Protein AF-M3Y1A3-F1 (afdb_monomer_lite)

Sequence (248 aa):
MAQYKGAACEAGGTMHLMKKREKQRKQMEQMKQRIVEENIMKSNMDKKFSAHYDTVEAELKSSTIGLVTLNDMKAKQEALVKEREKQLAKKEQSKELQLKLEKLREKERKQEAKRKISSLSFTLEEEEEAGDQEEAAAYEEELEREEVTTKKRKLGKNPDVDTSFLPDDREEEENRLREELRQEWEAKQEKIKSEEIEITFSYWDGSGRTVKMKKGNTMQQFLQKALEILRKDFSELRSAGVDFFFFI

Foldseek 3Di:
DDDDPDDPVVVVVVVVVVVVVVVVVVVVVVVVVVVVVVVVVVVVVVVVPPPCPVVLVVCLVVVPPDPDDPVRSVVSNVVSVVVVVVVVVVVVVVVVVVVVVVVVVVVVVVVVVVVVVVPPPPDPDDDDDDDDPDPPPVVVVVVVPPPPDPPPPDPDDDPPDPPVVDPDCVVVVVVVVVVVVVVVVVVVVVVQQQDKDWDWDADPVRDTDIDIDGNVDDVQVVLVRVLVVVCVVDVVSPPPHSVVDDDD

Secondary structure (DSSP, 8-state):
------HHHHHHHHHHHHHHHHHHHHHHHHHHHHHHHHHHHHHHHHHHHS----HHHHHHHHHHSSS--HHHHHHHHHHHHHHHHHHHHHHHHHHHHHHHHHHHHHHHHHHHHHHHHHHSS-----------SSSSSSHHHHTTS----------PPPTTS--TTS--THHHHHHHHHHHHHHHHHHHHHHHHH-EEEEEEE-TT--EEEEEEETTS-HHHHHHHHHHHHHHH-GGGGS--GGG----

Radius of gyration: 37.99 Å; chains: 1; bounding box: 84×70×117 Å

Structure (mmCIF, N/CA/C/O backbone):
data_AF-M3Y1A3-F1
#
_entry.id   AF-M3Y1A3-F1
#
loop_
_atom_site.group_PDB
_atom_site.id
_atom_site.type_symbol
_atom_site.label_atom_id
_atom_site.label_alt_id
_atom_site.label_comp_id
_atom_site.label_asym_id
_atom_site.label_entity_id
_atom_site.label_seq_id
_atom_site.pdbx_PDB_ins_code
_atom_site.Cartn_x
_atom_site.Cartn_y
_atom_site.Cartn_z
_atom_site.occupancy
_atom_site.B_iso_or_equiv
_atom_site.auth_seq_id
_atom_site.auth_comp_id
_atom_site.auth_asym_id
_atom_site.auth_atom_id
_atom_site.pdbx_PDB_model_num
ATOM 1 N N . MET A 1 1 ? -29.651 -41.202 83.494 1.00 42.00 1 MET A N 1
ATOM 2 C CA . MET A 1 1 ? -29.909 -41.039 82.046 1.00 42.00 1 MET A CA 1
ATOM 3 C C . MET A 1 1 ? -29.656 -39.583 81.676 1.00 42.00 1 MET A C 1
ATOM 5 O O . MET A 1 1 ? -30.470 -38.740 82.021 1.00 42.00 1 MET A O 1
ATOM 9 N N . ALA A 1 2 ? -28.510 -39.266 81.070 1.00 43.78 2 ALA A N 1
ATOM 10 C CA . ALA A 1 2 ? -28.215 -37.908 80.608 1.00 43.78 2 ALA A CA 1
ATOM 11 C C . ALA A 1 2 ? -28.736 -37.745 79.171 1.00 43.78 2 ALA A C 1
ATOM 13 O O . ALA A 1 2 ? -28.281 -38.439 78.266 1.00 43.78 2 ALA A O 1
ATOM 14 N N . GLN A 1 3 ? -29.727 -36.874 78.978 1.00 53.94 3 GLN A N 1
ATOM 15 C CA . GLN A 1 3 ? -30.280 -36.545 77.663 1.00 53.94 3 GLN A CA 1
ATOM 16 C C . GLN A 1 3 ? -29.437 -35.440 77.008 1.00 53.94 3 GLN A C 1
ATOM 18 O O . GLN A 1 3 ? -29.277 -34.354 77.565 1.00 53.94 3 GLN A O 1
ATOM 23 N N . TYR A 1 4 ? -28.903 -35.727 75.821 1.00 49.53 4 TYR A N 1
ATOM 24 C CA . TYR A 1 4 ? -28.121 -34.809 74.992 1.00 49.53 4 TYR A CA 1
ATOM 25 C C . TYR A 1 4 ? -29.034 -33.743 74.355 1.00 49.53 4 TYR A C 1
ATOM 27 O O . TYR A 1 4 ? -29.832 -34.045 73.470 1.00 49.53 4 TYR A O 1
ATOM 35 N N . LYS A 1 5 ? -28.922 -32.486 74.809 1.00 54.94 5 LYS A N 1
ATOM 36 C CA . LYS A 1 5 ? -29.624 -31.297 74.273 1.00 54.94 5 LYS A CA 1
ATOM 37 C C . LYS A 1 5 ? -28.703 -30.449 73.370 1.00 54.94 5 LYS A C 1
ATOM 39 O O . LYS A 1 5 ? -28.571 -29.248 73.576 1.00 54.94 5 LYS A O 1
ATOM 44 N N . GLY A 1 6 ? -28.016 -31.069 72.406 1.00 50.72 6 GLY A N 1
ATOM 45 C CA . GLY A 1 6 ? -26.938 -30.417 71.638 1.00 50.72 6 GLY A CA 1
ATOM 46 C C . GLY A 1 6 ? -27.291 -29.816 70.269 1.00 50.72 6 GLY A C 1
ATOM 47 O O . GLY A 1 6 ? -26.475 -29.101 69.706 1.00 50.72 6 GLY A O 1
ATOM 48 N N . ALA A 1 7 ? -28.481 -30.051 69.709 1.00 57.94 7 ALA A N 1
ATOM 49 C CA . ALA A 1 7 ? -28.708 -29.775 68.280 1.00 57.94 7 ALA A CA 1
ATOM 50 C C . ALA A 1 7 ? -28.934 -28.289 67.906 1.00 57.94 7 ALA A C 1
ATOM 52 O O . ALA A 1 7 ? -28.670 -27.889 66.775 1.00 57.94 7 ALA A O 1
ATOM 53 N N . ALA A 1 8 ? -29.415 -27.445 68.827 1.00 56.41 8 ALA A N 1
ATOM 54 C CA . ALA A 1 8 ? -29.836 -26.077 68.487 1.00 56.41 8 ALA A CA 1
ATOM 55 C C . ALA A 1 8 ? -28.677 -25.061 68.379 1.00 56.41 8 ALA A C 1
ATOM 57 O O . ALA A 1 8 ? -28.782 -24.093 67.631 1.00 56.41 8 ALA A O 1
ATOM 58 N N . CYS A 1 9 ? -27.563 -25.274 69.091 1.00 53.75 9 CYS A N 1
ATOM 59 C CA . CYS A 1 9 ? -26.408 -24.364 69.058 1.00 53.75 9 CYS A CA 1
ATOM 60 C C . CYS A 1 9 ? -25.485 -24.642 67.850 1.00 53.75 9 CYS A C 1
ATOM 62 O O . CYS A 1 9 ? -24.953 -23.716 67.237 1.00 53.75 9 CYS A O 1
ATOM 64 N N . GLU A 1 10 ? -25.378 -25.905 67.423 1.00 56.16 10 GLU A N 1
ATOM 65 C CA . GLU A 1 10 ? -24.601 -26.319 66.241 1.00 56.16 10 GLU A CA 1
ATOM 66 C C . GLU A 1 10 ? -25.233 -25.872 64.904 1.00 56.16 10 GLU A C 1
ATOM 68 O O . GLU A 1 10 ? -24.543 -25.748 63.883 1.00 56.16 10 GLU A O 1
ATOM 73 N N . ALA A 1 11 ? -26.532 -25.549 64.906 1.00 63.16 11 ALA A N 1
ATOM 74 C CA . ALA A 1 11 ? -27.264 -25.036 63.746 1.00 63.16 11 ALA A CA 1
ATOM 75 C C . ALA A 1 11 ? -26.693 -23.700 63.216 1.00 63.16 11 ALA A C 1
ATOM 77 O O . ALA A 1 11 ? -26.659 -23.457 62.009 1.00 63.16 11 ALA A O 1
ATOM 78 N N . GLY A 1 12 ? -26.177 -22.834 64.097 1.00 72.12 12 GLY A N 1
ATOM 79 C CA . GLY A 1 12 ? -25.582 -21.552 63.696 1.00 72.12 12 GLY A CA 1
ATOM 80 C C . GLY A 1 12 ? -24.233 -21.707 62.983 1.00 72.12 12 GLY A C 1
ATOM 81 O O . GLY A 1 12 ? -23.956 -21.008 62.000 1.00 72.12 12 GLY A O 1
ATOM 82 N N . GLY A 1 13 ? -23.411 -22.655 63.443 1.00 72.81 13 GLY A N 1
ATOM 83 C CA . GLY A 1 13 ? -22.112 -22.972 62.843 1.00 72.81 13 GLY A CA 1
ATOM 84 C C . GLY A 1 13 ? -22.249 -23.662 61.484 1.00 72.81 13 GLY A C 1
ATOM 85 O O . GLY A 1 13 ? -21.571 -23.292 60.522 1.00 72.81 13 GLY A O 1
ATOM 86 N N . THR A 1 14 ? -23.186 -24.603 61.369 1.00 73.06 14 THR A N 1
ATOM 87 C CA . THR A 1 14 ? -23.505 -25.287 60.104 1.00 73.06 14 THR A CA 1
ATOM 88 C C . THR A 1 14 ? -24.061 -24.325 59.050 1.00 73.06 14 THR A C 1
ATOM 90 O O . THR A 1 14 ? -23.629 -24.376 57.896 1.00 73.06 14 THR A O 1
ATOM 93 N N . MET A 1 15 ? -24.914 -23.371 59.436 1.00 78.06 15 MET A N 1
ATOM 94 C CA . MET A 1 15 ? -25.401 -22.307 58.545 1.00 78.06 15 MET A CA 1
ATOM 95 C C . MET A 1 15 ? -24.280 -21.383 58.044 1.00 78.06 15 MET A C 1
ATOM 97 O O . MET A 1 15 ? -24.239 -21.045 56.859 1.00 78.06 15 MET A O 1
ATOM 101 N N . HIS A 1 16 ? -23.325 -21.009 58.901 1.00 81.06 16 HIS A N 1
ATOM 102 C CA . HIS A 1 16 ? -22.162 -20.215 58.484 1.00 81.06 16 HIS A CA 1
ATOM 103 C C . HIS A 1 16 ? -21.253 -20.977 57.514 1.00 81.06 16 HIS A C 1
ATOM 105 O O . HIS A 1 16 ? -20.787 -20.407 56.525 1.00 81.06 16 HIS A O 1
ATOM 111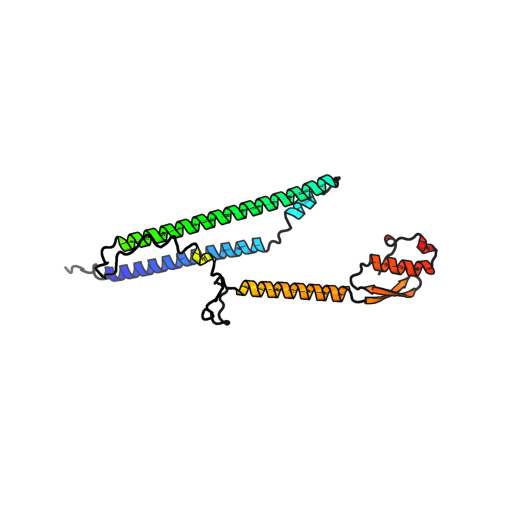 N N . LEU A 1 17 ? -21.036 -22.272 57.755 1.00 85.25 17 LEU A N 1
ATOM 112 C CA . LEU A 1 17 ? -20.293 -23.153 56.852 1.00 85.25 17 LEU A CA 1
ATOM 113 C C . LEU A 1 17 ? -20.992 -23.299 55.493 1.00 85.25 17 LEU A C 1
ATOM 115 O O . LEU A 1 17 ? -20.330 -23.201 54.459 1.00 85.25 17 LEU A O 1
ATOM 119 N N . MET A 1 18 ? -22.317 -23.459 55.475 1.00 83.62 18 MET A N 1
ATOM 120 C CA . MET A 1 18 ? -23.124 -23.490 54.248 1.00 83.62 18 MET A CA 1
ATOM 121 C C . MET A 1 18 ? -23.029 -22.168 53.477 1.00 83.62 18 MET A C 1
ATOM 123 O O . MET A 1 18 ? -22.709 -22.174 52.289 1.00 83.62 18 MET A O 1
ATOM 127 N N . LYS A 1 19 ? -23.192 -21.028 54.159 1.00 90.00 19 LYS A N 1
ATOM 128 C CA . LYS A 1 19 ? -23.077 -19.689 53.556 1.00 90.00 19 LYS A CA 1
ATOM 129 C C . LYS A 1 19 ? -21.675 -19.429 52.994 1.00 90.00 19 LYS A C 1
ATOM 131 O O . LYS A 1 19 ? -21.530 -18.835 51.925 1.00 90.00 19 LYS A O 1
ATOM 136 N N . LYS A 1 20 ? -20.628 -19.915 53.674 1.00 89.94 20 LYS A N 1
ATOM 137 C CA . LYS A 1 20 ? -19.237 -19.840 53.201 1.00 89.94 20 LYS A CA 1
ATOM 138 C C . LYS A 1 20 ? -19.020 -20.694 51.946 1.00 89.94 20 LYS A C 1
ATOM 140 O O . LYS A 1 20 ? -18.418 -20.203 50.993 1.00 89.94 20 LYS A O 1
ATOM 145 N N . ARG A 1 21 ? -19.567 -21.916 51.904 1.00 91.19 21 ARG A N 1
ATOM 146 C CA . ARG A 1 21 ? -19.532 -22.798 50.720 1.00 91.19 21 ARG A CA 1
ATOM 147 C C . ARG A 1 21 ? -20.299 -22.211 49.535 1.00 91.19 21 ARG A C 1
ATOM 149 O O . ARG A 1 21 ? -19.826 -22.289 48.406 1.00 91.19 21 ARG A O 1
ATOM 156 N N . GLU A 1 22 ? -21.452 -21.594 49.773 1.00 88.50 22 GLU A N 1
ATOM 157 C CA . GLU A 1 22 ? -22.254 -20.963 48.723 1.00 88.50 22 GLU A CA 1
ATOM 158 C C . GLU A 1 22 ? -21.541 -19.743 48.124 1.00 88.50 22 GLU A C 1
ATOM 160 O O . GLU A 1 22 ? -21.469 -19.603 46.902 1.00 88.50 22 GLU A O 1
ATOM 165 N N . LYS A 1 23 ? -20.930 -18.901 48.970 1.00 91.38 23 LYS A N 1
ATOM 166 C CA . LYS A 1 23 ? -20.116 -17.765 48.517 1.00 91.38 23 LYS A CA 1
ATOM 167 C C . LYS A 1 23 ? -18.917 -18.231 47.686 1.00 91.38 23 LYS A C 1
ATOM 169 O O . LYS A 1 23 ? -18.653 -17.655 46.636 1.00 91.38 23 LYS A O 1
ATOM 174 N N . GLN A 1 24 ? -18.243 -19.300 48.114 1.00 86.94 24 GLN A N 1
ATOM 175 C CA . GLN A 1 24 ? -17.146 -19.909 47.357 1.00 86.94 24 GLN A CA 1
ATOM 176 C C . GLN A 1 24 ? -17.615 -20.489 46.013 1.00 86.94 24 GLN A C 1
ATOM 178 O O . GLN A 1 24 ? -16.955 -20.265 45.001 1.00 86.94 24 GLN A O 1
ATOM 183 N N . ARG A 1 25 ? -18.773 -21.167 45.959 1.00 90.75 25 ARG A N 1
ATOM 184 C CA . ARG A 1 25 ? -19.356 -21.655 44.693 1.00 90.75 25 ARG A CA 1
ATOM 185 C C . ARG A 1 25 ? -19.692 -20.512 43.739 1.00 90.75 25 ARG A C 1
ATOM 187 O O . ARG A 1 25 ? -19.321 -20.592 42.574 1.00 90.75 25 ARG A O 1
ATOM 194 N N . LYS A 1 26 ? -20.324 -19.443 44.232 1.00 92.94 26 LYS A N 1
ATOM 195 C CA . LYS A 1 26 ? -20.654 -18.254 43.427 1.00 92.94 26 LYS A CA 1
ATOM 196 C C . LYS A 1 26 ? -19.401 -17.578 42.867 1.00 92.94 26 LYS A C 1
ATOM 198 O O . LYS A 1 26 ? -19.374 -17.227 41.694 1.00 92.94 26 LYS A O 1
ATOM 203 N N . GLN A 1 27 ? -18.345 -17.448 43.672 1.00 90.50 27 GLN A N 1
ATOM 204 C CA . GLN A 1 27 ? -17.061 -16.907 43.211 1.00 90.50 27 GLN A CA 1
ATOM 205 C C . GLN A 1 27 ? -16.409 -17.795 42.141 1.00 90.50 27 GLN A C 1
ATOM 207 O O . GLN A 1 27 ? -15.933 -17.282 41.132 1.00 90.50 27 GLN A O 1
ATOM 212 N N . MET A 1 28 ? -16.437 -19.118 42.321 1.00 90.38 28 MET A N 1
ATOM 213 C CA . MET A 1 28 ? -15.937 -20.082 41.332 1.00 90.38 28 MET A CA 1
ATOM 214 C C . MET A 1 28 ? -16.715 -20.024 40.013 1.00 90.38 28 MET A C 1
ATOM 216 O O . MET A 1 28 ? -16.125 -20.125 38.940 1.00 90.38 28 MET A O 1
ATOM 220 N N . GLU A 1 29 ? -18.034 -19.857 40.078 1.00 91.94 29 GLU A N 1
ATOM 221 C CA . GLU A 1 29 ? -18.897 -19.757 38.902 1.00 91.94 29 GLU A CA 1
ATOM 222 C C . GLU A 1 29 ? -18.659 -18.453 38.132 1.00 91.94 29 GLU A C 1
ATOM 224 O O . GLU A 1 29 ? -18.472 -18.492 36.918 1.00 91.94 29 GLU A O 1
ATOM 229 N N . GLN A 1 30 ? -18.534 -17.324 38.837 1.00 93.62 30 GLN A N 1
ATOM 230 C CA . GLN A 1 30 ? -18.149 -16.042 38.235 1.00 93.62 30 GLN A CA 1
ATOM 231 C C . GLN A 1 30 ? -16.755 -16.098 37.599 1.00 93.62 30 GLN A C 1
ATOM 233 O O . GLN A 1 30 ? -16.554 -15.584 36.501 1.00 93.62 30 GLN A O 1
ATOM 238 N N . MET A 1 31 ? -15.789 -16.748 38.255 1.00 85.81 31 MET A N 1
ATOM 239 C CA . MET A 1 31 ? -14.442 -16.918 37.705 1.00 85.81 31 MET A CA 1
ATOM 240 C C . MET A 1 31 ? -14.455 -17.801 36.451 1.00 85.81 31 MET A C 1
ATOM 242 O O . MET A 1 31 ? -13.810 -17.461 35.464 1.00 85.81 31 MET A O 1
ATOM 246 N N . LYS A 1 32 ? -15.241 -18.888 36.446 1.00 93.50 32 LYS A N 1
ATOM 247 C CA . LYS A 1 32 ? -15.451 -19.720 35.250 1.00 93.50 32 LYS A CA 1
ATOM 248 C C . LYS A 1 32 ? -16.079 -18.931 34.103 1.00 93.50 32 LYS A C 1
ATOM 250 O O . LYS A 1 32 ? -15.609 -19.064 32.978 1.00 93.50 32 LYS A O 1
ATOM 255 N N . GLN A 1 33 ? -17.102 -18.121 34.375 1.00 91.38 33 GLN A N 1
ATOM 256 C CA . GLN A 1 33 ? -17.746 -17.285 33.356 1.00 91.38 33 GLN A CA 1
ATOM 257 C C . GLN A 1 33 ? -16.753 -16.288 32.747 1.00 91.38 33 GLN A C 1
ATOM 259 O O . GLN A 1 33 ? -16.616 -16.260 31.528 1.00 91.38 33 GLN A O 1
ATOM 264 N N . ARG A 1 34 ? -15.966 -15.583 33.573 1.00 91.00 34 ARG A N 1
ATOM 265 C CA . ARG A 1 34 ? -14.907 -14.678 33.087 1.00 91.00 34 ARG A CA 1
ATOM 266 C C . ARG A 1 34 ? -13.866 -15.386 32.225 1.00 91.00 34 ARG A C 1
ATOM 268 O O . ARG A 1 34 ? -13.490 -14.864 31.185 1.00 91.00 34 ARG A O 1
ATOM 275 N N . ILE A 1 35 ? -13.421 -16.581 32.622 1.00 86.94 35 ILE A N 1
ATOM 276 C CA . ILE A 1 35 ? -12.456 -17.363 31.832 1.00 86.94 35 ILE A CA 1
ATOM 277 C C . ILE A 1 35 ? -13.048 -17.733 30.467 1.00 86.94 35 ILE A C 1
ATOM 279 O O . ILE A 1 35 ? -12.351 -17.651 29.460 1.00 86.94 35 ILE A O 1
ATOM 283 N N . VAL A 1 36 ? -14.322 -18.132 30.414 1.00 87.75 36 VAL A N 1
ATOM 284 C CA . VAL A 1 36 ? -15.000 -18.456 29.150 1.00 87.75 36 VAL A CA 1
ATOM 285 C C . VAL A 1 36 ? -15.134 -17.214 28.268 1.00 87.75 36 VAL A C 1
ATOM 287 O O . VAL A 1 36 ? -14.803 -17.283 27.087 1.00 87.75 36 VAL A O 1
ATOM 290 N N . GLU A 1 37 ? -15.549 -16.078 28.829 1.00 84.31 37 GLU A N 1
ATOM 291 C CA . GLU A 1 37 ? -15.653 -14.801 28.110 1.00 84.31 37 GLU A CA 1
ATOM 292 C C . GLU A 1 37 ? -14.295 -14.344 27.562 1.00 84.31 37 GLU A C 1
ATOM 294 O O . GLU A 1 37 ? -14.184 -14.047 26.371 1.00 84.31 37 GLU A O 1
ATOM 299 N N . GLU A 1 38 ? -13.238 -14.375 28.377 1.00 82.56 38 GLU A N 1
ATOM 300 C CA . GLU A 1 38 ? -11.878 -14.058 27.932 1.00 82.56 38 GLU A CA 1
ATOM 301 C C . GLU A 1 38 ? -11.395 -15.006 26.831 1.00 82.56 38 GLU A C 1
ATOM 303 O O . GLU A 1 38 ? -10.731 -14.569 25.893 1.00 82.56 38 GLU A O 1
ATOM 308 N N . ASN A 1 39 ? -11.717 -16.299 26.909 1.00 79.38 39 ASN A N 1
ATOM 309 C CA . ASN A 1 39 ? -11.306 -17.276 25.901 1.00 79.38 39 ASN A CA 1
ATOM 310 C C . ASN A 1 39 ? -12.078 -17.091 24.575 1.00 79.38 39 ASN A C 1
ATOM 312 O O . ASN A 1 39 ? -11.514 -17.230 23.487 1.00 79.38 39 ASN A O 1
ATOM 316 N N . ILE A 1 40 ? -13.348 -16.679 24.638 1.00 77.81 40 ILE A N 1
ATOM 317 C CA . ILE A 1 40 ? -14.132 -16.265 23.462 1.00 77.81 40 ILE A CA 1
ATOM 318 C C . ILE A 1 40 ? -13.553 -14.978 22.852 1.00 77.81 40 ILE A C 1
ATOM 320 O O . ILE A 1 40 ? -13.437 -14.863 21.631 1.00 77.81 40 ILE A O 1
ATOM 324 N N . MET A 1 41 ? -13.141 -14.010 23.673 1.00 70.06 41 MET A N 1
ATOM 325 C CA . MET A 1 41 ? -12.495 -12.790 23.181 1.00 70.06 41 MET A CA 1
ATOM 326 C C . MET A 1 41 ? -11.126 -13.076 22.548 1.00 70.06 41 MET A C 1
ATOM 328 O O . MET A 1 41 ? -10.839 -12.542 21.478 1.00 70.06 41 MET A O 1
ATOM 332 N N . LYS A 1 42 ? -10.317 -13.961 23.147 1.00 72.25 42 LYS A N 1
ATOM 333 C CA . LYS A 1 42 ? -9.007 -14.387 22.619 1.00 72.25 42 LYS A CA 1
ATOM 334 C C . LYS A 1 42 ? -9.138 -15.176 21.311 1.00 72.25 42 LYS A C 1
ATOM 336 O O . LYS A 1 42 ? -8.456 -14.854 20.349 1.00 72.25 42 LYS A O 1
ATOM 341 N N . SER A 1 43 ? -10.082 -16.109 21.206 1.00 67.19 43 SER A N 1
ATOM 342 C CA . SER A 1 43 ? -10.341 -16.833 19.945 1.00 67.19 43 SER A CA 1
ATOM 343 C C . SER A 1 43 ? -10.918 -15.945 18.830 1.00 67.19 43 SER A C 1
ATOM 345 O O . SER A 1 43 ? -10.709 -16.205 17.644 1.00 67.19 43 SER A O 1
ATOM 347 N N . ASN A 1 44 ? -11.598 -14.848 19.181 1.00 66.44 44 ASN A N 1
ATOM 348 C CA . ASN A 1 44 ? -11.982 -13.814 18.220 1.00 66.44 44 ASN A CA 1
ATOM 349 C C . ASN A 1 44 ? -10.797 -12.950 17.753 1.00 66.44 44 ASN A C 1
ATOM 351 O O . ASN A 1 44 ? -10.916 -12.316 16.707 1.00 66.44 44 ASN A O 1
ATOM 355 N N . MET A 1 45 ? -9.673 -12.910 18.477 1.00 64.62 45 MET A N 1
ATOM 356 C CA . MET A 1 45 ? -8.459 -12.212 18.033 1.00 64.62 45 MET A CA 1
ATOM 357 C C . MET A 1 45 ? -7.756 -12.986 16.917 1.00 64.62 45 MET A C 1
ATOM 359 O O . MET A 1 45 ? -7.409 -12.386 15.905 1.00 64.62 45 MET A O 1
ATOM 363 N N . ASP A 1 46 ? -7.666 -14.314 17.011 1.00 63.94 46 ASP A N 1
ATOM 364 C CA . ASP A 1 46 ? -7.070 -15.140 15.947 1.00 63.94 46 ASP A CA 1
ATOM 365 C C . ASP A 1 46 ? -7.813 -14.991 14.608 1.00 63.94 46 ASP A C 1
ATOM 367 O O . ASP A 1 46 ? -7.200 -14.943 13.543 1.00 63.94 46 ASP A O 1
ATOM 371 N N . LYS A 1 47 ? -9.139 -14.802 14.646 1.00 64.88 47 LYS A N 1
ATOM 372 C CA . LYS A 1 47 ? -9.951 -14.496 13.452 1.00 64.88 47 LYS A CA 1
ATOM 373 C C . LYS A 1 47 ? -9.787 -13.065 12.929 1.00 64.88 47 LYS A C 1
ATOM 375 O O . LYS A 1 47 ? -10.124 -12.816 11.778 1.00 64.88 47 LYS A O 1
ATOM 380 N N . LYS A 1 48 ? -9.303 -12.131 13.752 1.00 63.44 48 LYS A N 1
ATOM 381 C CA . LYS A 1 48 ? -8.982 -10.750 13.349 1.00 63.44 48 LYS A CA 1
ATOM 382 C C . LYS A 1 48 ? -7.568 -10.626 12.764 1.00 63.44 48 LYS A C 1
ATOM 384 O O . LYS A 1 48 ? -7.330 -9.698 12.000 1.00 63.44 48 LYS A O 1
ATOM 389 N N . PHE A 1 49 ? -6.657 -11.541 13.116 1.00 56.53 49 PHE A N 1
ATOM 390 C CA . PHE A 1 49 ? -5.266 -11.577 12.633 1.00 56.53 49 PHE A CA 1
ATOM 391 C C . PHE A 1 49 ? -4.987 -12.634 11.571 1.00 56.53 49 PHE A C 1
ATOM 393 O O . PHE A 1 49 ? -3.946 -12.565 10.917 1.00 56.53 49 PHE A O 1
ATOM 400 N N . SER A 1 50 ? -5.904 -13.581 11.348 1.00 59.88 50 SER A N 1
ATOM 401 C CA . SER A 1 50 ? -5.989 -14.251 10.057 1.00 59.88 50 SER A CA 1
ATOM 402 C C . SER A 1 50 ? -6.235 -13.144 9.046 1.00 59.88 50 SER A C 1
ATOM 404 O O . SER A 1 50 ? -7.355 -12.647 8.926 1.00 59.88 50 SER A O 1
ATOM 406 N N . ALA A 1 51 ? -5.144 -12.670 8.432 1.00 54.06 51 ALA A N 1
ATOM 407 C CA . ALA A 1 51 ? -5.177 -11.731 7.335 1.00 54.06 51 ALA A CA 1
ATOM 408 C C . ALA A 1 51 ? -6.324 -12.191 6.457 1.00 54.06 51 ALA A C 1
ATOM 410 O O . ALA A 1 51 ? -6.349 -13.350 6.035 1.00 54.06 51 ALA A O 1
ATOM 411 N N . HIS A 1 52 ? -7.320 -11.329 6.297 1.00 56.03 52 HIS A N 1
ATOM 412 C CA . HIS A 1 52 ? -8.369 -11.546 5.333 1.00 56.03 52 HIS A CA 1
ATOM 413 C C . HIS A 1 52 ? -7.623 -11.551 3.997 1.00 56.03 52 HIS A C 1
ATOM 415 O O . HIS A 1 52 ? -7.435 -10.501 3.395 1.00 56.03 52 HIS A O 1
ATOM 421 N N . TYR A 1 53 ? -7.065 -12.705 3.607 1.00 46.03 53 TYR A N 1
ATOM 422 C CA . TYR A 1 53 ? -6.750 -13.018 2.229 1.00 46.03 53 TYR A CA 1
ATOM 423 C C . TYR A 1 53 ? -8.054 -12.678 1.559 1.00 46.03 53 TYR A C 1
ATOM 425 O O . TYR A 1 53 ? -9.062 -13.316 1.878 1.00 46.03 53 TYR A O 1
ATOM 433 N N . ASP A 1 54 ? -8.046 -11.537 0.876 1.00 61.94 54 ASP A N 1
ATOM 434 C CA . ASP A 1 54 ? -9.244 -10.800 0.539 1.00 61.94 54 ASP A CA 1
ATOM 435 C C . ASP A 1 54 ? -10.119 -11.806 -0.187 1.00 61.94 54 ASP A C 1
ATOM 437 O O . ASP A 1 54 ? -9.763 -12.288 -1.261 1.00 61.94 54 ASP A O 1
ATOM 441 N N . THR A 1 55 ? -11.166 -12.293 0.485 1.00 66.06 55 THR A N 1
ATOM 442 C CA . THR A 1 55 ? -11.938 -13.437 -0.021 1.00 66.06 55 THR A CA 1
ATOM 443 C C . THR A 1 55 ? -12.481 -13.086 -1.397 1.00 66.06 55 THR A C 1
ATOM 445 O O . THR A 1 55 ? -12.549 -13.933 -2.278 1.00 66.06 55 THR A O 1
ATOM 448 N N . VAL A 1 56 ? -12.726 -11.788 -1.582 1.00 67.44 56 VAL A N 1
ATOM 449 C CA . VAL A 1 56 ? -13.051 -11.125 -2.833 1.00 67.44 56 VAL A CA 1
ATOM 450 C C . VAL A 1 56 ? -11.921 -11.243 -3.854 1.00 67.44 56 VAL A C 1
ATOM 452 O O . VAL A 1 56 ? -12.182 -11.616 -4.986 1.00 67.44 56 VAL A O 1
ATOM 455 N N . GLU A 1 57 ? -10.669 -10.968 -3.496 1.00 75.31 57 GLU A N 1
ATOM 456 C CA . GLU A 1 57 ? -9.525 -11.086 -4.406 1.00 75.31 57 GLU A CA 1
ATOM 457 C C . GLU A 1 57 ? -9.232 -12.548 -4.778 1.00 75.31 57 GLU A C 1
ATOM 459 O O . GLU A 1 57 ? -8.894 -12.833 -5.925 1.00 75.31 57 GLU A O 1
ATOM 464 N N . ALA A 1 58 ? -9.390 -13.493 -3.850 1.00 81.56 58 ALA A N 1
ATOM 465 C CA . ALA A 1 58 ? -9.248 -14.922 -4.128 1.00 81.56 58 ALA A CA 1
ATOM 466 C C . ALA A 1 58 ? -10.370 -15.442 -5.050 1.00 81.56 58 ALA A C 1
ATOM 468 O O . ALA A 1 58 ? -10.111 -16.202 -5.990 1.00 81.56 58 ALA A O 1
ATOM 469 N N . GLU A 1 59 ? -11.609 -14.999 -4.830 1.00 79.62 59 GLU A N 1
ATOM 470 C CA . GLU A 1 59 ? -12.759 -15.311 -5.681 1.00 79.62 59 GLU A CA 1
ATOM 471 C C . GLU A 1 59 ? -12.634 -14.653 -7.062 1.00 79.62 59 GLU A C 1
ATOM 473 O O . GLU A 1 59 ? -12.827 -15.310 -8.084 1.00 79.62 59 GLU A O 1
ATOM 478 N N . LEU A 1 60 ? -12.194 -13.394 -7.115 1.00 81.31 60 LEU A N 1
ATOM 479 C CA . LEU A 1 60 ? -11.906 -12.688 -8.358 1.00 81.31 60 LEU A CA 1
ATOM 480 C C . LEU A 1 60 ? -10.788 -13.404 -9.126 1.00 81.31 60 LEU A C 1
ATOM 482 O O . LEU A 1 60 ? -10.957 -13.693 -10.306 1.00 81.31 60 LEU A O 1
ATOM 486 N N . LYS A 1 61 ? -9.678 -13.771 -8.474 1.00 84.06 61 LYS A N 1
ATOM 487 C CA . LYS A 1 61 ? -8.575 -14.514 -9.106 1.00 84.06 61 LYS A CA 1
ATOM 488 C C . LYS A 1 61 ? -9.047 -15.862 -9.640 1.00 84.06 61 LYS A C 1
ATOM 490 O O . LYS A 1 61 ? -8.845 -16.136 -10.815 1.00 84.06 61 LYS A O 1
ATOM 495 N N . SER A 1 62 ? -9.720 -16.675 -8.828 1.00 83.31 62 SER A N 1
ATOM 496 C CA . SER A 1 62 ? -10.199 -17.999 -9.257 1.00 83.31 62 SER A CA 1
ATOM 497 C C . SER A 1 62 ? -11.233 -17.930 -10.385 1.00 83.31 62 SER A C 1
ATOM 499 O O . SER A 1 62 ? -11.171 -18.723 -11.321 1.00 83.31 62 SER A O 1
ATOM 501 N N . SER A 1 63 ? -12.129 -16.941 -10.357 1.00 79.31 63 SER A N 1
ATOM 502 C CA . SER A 1 63 ? -13.149 -16.735 -11.389 1.00 79.31 63 SER A CA 1
ATOM 503 C C . SER A 1 63 ? -12.589 -16.125 -12.682 1.00 79.31 63 SER A C 1
ATOM 505 O O . SER A 1 63 ? -13.231 -16.215 -13.731 1.00 79.31 63 SER A O 1
ATOM 507 N N . THR A 1 64 ? -11.404 -15.510 -12.638 1.00 79.38 64 THR A N 1
ATOM 508 C CA . THR A 1 64 ? -10.790 -14.818 -13.790 1.00 79.38 64 THR A CA 1
ATOM 509 C C . THR A 1 64 ? -9.632 -15.606 -14.421 1.00 79.38 64 THR A C 1
ATOM 511 O O . THR A 1 64 ? -9.031 -15.151 -15.390 1.00 79.38 64 THR A O 1
ATOM 514 N N . ILE A 1 65 ? -9.321 -16.812 -13.936 1.00 83.12 65 ILE A N 1
ATOM 515 C CA . ILE A 1 65 ? -8.346 -17.701 -14.585 1.00 83.12 65 ILE A CA 1
ATOM 516 C C . ILE A 1 65 ? -9.011 -18.384 -15.792 1.00 83.12 65 ILE A C 1
ATOM 518 O O . ILE A 1 65 ? -9.894 -19.223 -15.630 1.00 83.12 65 ILE A O 1
ATOM 522 N N . GLY A 1 66 ? -8.586 -18.035 -17.010 1.00 84.62 66 GLY A N 1
ATOM 523 C CA . GLY A 1 66 ? -9.060 -18.644 -18.259 1.00 84.62 66 GLY A CA 1
ATOM 524 C C . GLY A 1 66 ? -9.259 -17.634 -19.391 1.00 84.62 66 GLY A C 1
ATOM 525 O O . GLY A 1 66 ? -8.854 -16.477 -19.291 1.00 84.62 66 GLY A O 1
ATOM 526 N N . LEU A 1 67 ? -9.889 -18.069 -20.486 1.00 86.12 67 LEU A N 1
ATOM 527 C CA . LEU A 1 67 ? -10.241 -17.192 -21.605 1.00 86.12 67 LEU A CA 1
ATOM 528 C C . LEU A 1 67 ? -11.493 -16.378 -21.232 1.00 86.12 67 LEU A C 1
ATOM 530 O O . LEU A 1 67 ? -12.617 -16.847 -21.381 1.00 86.12 67 LEU A O 1
ATOM 534 N N . VAL A 1 68 ? -11.289 -15.180 -20.688 1.00 87.31 68 VAL A N 1
ATOM 535 C CA . VAL A 1 68 ? -12.353 -14.301 -20.178 1.00 87.31 68 VAL A CA 1
ATOM 536 C C . VAL A 1 68 ? -12.332 -12.988 -20.954 1.00 87.31 68 VAL A C 1
ATOM 538 O O . VAL A 1 68 ? -11.264 -12.423 -21.197 1.00 87.31 68 VAL A O 1
ATOM 541 N N . THR A 1 69 ? -13.500 -12.487 -21.358 1.00 89.88 69 THR A N 1
ATOM 542 C CA . THR A 1 69 ? -13.577 -11.193 -22.048 1.00 89.88 69 THR A CA 1
ATOM 543 C C . THR A 1 69 ? -13.485 -10.033 -21.052 1.00 89.88 69 THR A C 1
ATOM 545 O O . THR A 1 69 ? -13.818 -10.166 -19.874 1.00 89.88 69 THR A O 1
ATOM 548 N N . LEU A 1 70 ? -13.065 -8.849 -21.513 1.00 86.25 70 LEU A N 1
ATOM 549 C CA . LEU A 1 70 ? -12.992 -7.658 -20.651 1.00 86.25 70 LEU A CA 1
ATOM 550 C C . LEU A 1 70 ? -14.348 -7.293 -20.028 1.00 86.25 70 LEU A C 1
ATOM 552 O O . LEU A 1 70 ? -14.393 -6.763 -18.919 1.00 86.25 70 LEU A O 1
ATOM 556 N N . ASN A 1 71 ? -15.445 -7.592 -20.725 1.00 90.12 71 ASN A N 1
ATOM 557 C CA . ASN A 1 71 ? -16.793 -7.351 -20.223 1.00 90.12 71 ASN A CA 1
ATOM 558 C C . ASN A 1 71 ? -17.133 -8.299 -19.067 1.00 90.12 71 ASN A C 1
ATOM 560 O O . ASN A 1 71 ? -17.656 -7.847 -18.052 1.00 90.12 71 ASN A O 1
ATOM 564 N N . ASP A 1 72 ? -16.760 -9.575 -19.175 1.00 87.56 72 ASP A N 1
ATOM 565 C CA . ASP A 1 72 ? -16.989 -10.567 -18.120 1.00 87.56 72 ASP A CA 1
ATOM 566 C C . ASP A 1 72 ? -16.185 -10.243 -16.854 1.00 87.56 72 ASP A C 1
ATOM 568 O O . ASP A 1 72 ? -16.684 -10.395 -15.740 1.00 87.56 72 ASP A O 1
ATOM 572 N N . MET A 1 73 ? -14.953 -9.748 -17.009 1.00 85.62 73 MET A N 1
ATOM 573 C CA . MET A 1 73 ? -14.108 -9.337 -15.883 1.00 85.62 73 MET A CA 1
ATOM 574 C C . MET A 1 73 ? -14.704 -8.138 -15.133 1.00 85.62 73 MET A C 1
ATOM 576 O O . MET A 1 73 ? -14.790 -8.157 -13.904 1.00 85.62 73 MET A O 1
ATOM 580 N N . LYS A 1 74 ? -15.184 -7.125 -15.869 1.00 88.50 74 LYS A N 1
ATOM 581 C CA . LYS A 1 74 ? -15.870 -5.960 -15.289 1.00 88.50 74 LYS A CA 1
ATOM 582 C C . LYS A 1 74 ? -17.172 -6.352 -14.595 1.00 88.50 74 LYS A C 1
ATOM 584 O O . LYS A 1 74 ? -17.407 -5.919 -13.472 1.00 88.50 74 LYS A O 1
ATOM 589 N N . ALA A 1 75 ? -17.973 -7.212 -15.222 1.00 90.25 75 ALA A N 1
ATOM 590 C CA . ALA A 1 75 ? -19.226 -7.692 -14.647 1.00 90.25 75 ALA A CA 1
ATOM 591 C C . ALA A 1 75 ? -18.999 -8.464 -13.336 1.00 90.25 75 ALA A C 1
ATOM 593 O O . ALA A 1 75 ? -19.728 -8.262 -12.366 1.00 90.25 75 ALA A O 1
ATOM 594 N N . LYS A 1 76 ? -17.961 -9.309 -13.273 1.00 87.00 76 LYS A N 1
ATOM 595 C CA . LYS A 1 76 ? -17.593 -10.046 -12.052 1.00 87.00 76 LYS A CA 1
ATOM 596 C C . LYS A 1 76 ? -17.101 -9.123 -10.939 1.00 87.00 76 LYS A C 1
ATOM 598 O O . LYS A 1 76 ? -17.483 -9.307 -9.786 1.00 87.00 76 LYS A O 1
ATOM 603 N N . GLN A 1 77 ? -16.298 -8.117 -11.278 1.00 83.31 77 GLN A N 1
ATOM 604 C CA . GLN A 1 77 ? -15.827 -7.125 -10.314 1.00 83.31 77 GLN A CA 1
ATOM 605 C C . GLN A 1 77 ? -16.989 -6.299 -9.743 1.00 83.31 77 GLN A C 1
ATOM 607 O O . GLN A 1 77 ? -17.090 -6.141 -8.528 1.00 83.31 77 GLN A O 1
ATOM 612 N N . GLU A 1 78 ? -17.894 -5.819 -10.598 1.00 88.56 78 GLU A N 1
ATOM 613 C CA . GLU A 1 78 ? -19.071 -5.054 -10.175 1.00 88.56 78 GLU A CA 1
ATOM 614 C C . GLU A 1 78 ? -20.021 -5.898 -9.311 1.00 88.56 78 GLU A C 1
ATOM 616 O O . GLU A 1 78 ? -20.508 -5.427 -8.282 1.00 88.56 78 GLU A O 1
ATOM 621 N N . ALA A 1 79 ? -20.240 -7.166 -9.673 1.00 88.69 79 ALA A N 1
ATOM 622 C CA . ALA A 1 79 ? -21.072 -8.082 -8.898 1.00 88.69 79 ALA A CA 1
ATOM 623 C C . ALA A 1 79 ? -20.527 -8.304 -7.476 1.00 88.69 79 ALA A C 1
ATOM 625 O O . ALA A 1 79 ? -21.290 -8.211 -6.512 1.00 88.69 79 ALA A O 1
ATOM 626 N N . LEU A 1 80 ? -19.216 -8.527 -7.338 1.00 82.69 80 LEU A N 1
ATOM 627 C CA . LEU A 1 80 ? -18.560 -8.705 -6.038 1.00 82.69 80 LEU A CA 1
ATOM 628 C C . LEU A 1 80 ? -18.642 -7.446 -5.164 1.00 82.69 80 LEU A C 1
ATOM 630 O O . LEU A 1 80 ? -18.937 -7.535 -3.969 1.00 82.69 80 LEU A O 1
ATOM 634 N N . VAL A 1 81 ? -18.425 -6.265 -5.752 1.00 83.69 81 VAL A N 1
ATOM 635 C CA . VAL A 1 81 ? -18.549 -4.983 -5.039 1.00 83.69 81 VAL A CA 1
ATOM 636 C C . VAL A 1 81 ? -19.983 -4.780 -4.551 1.00 83.69 81 VAL A C 1
ATOM 638 O O . VAL A 1 81 ? -20.204 -4.529 -3.365 1.00 83.69 81 VAL A O 1
ATOM 641 N N . LYS A 1 82 ? -20.969 -4.993 -5.425 1.00 89.31 82 LYS A N 1
ATOM 642 C CA . LYS A 1 82 ? -22.392 -4.843 -5.103 1.00 89.31 82 LYS A CA 1
ATOM 643 C C . LYS A 1 82 ? -22.865 -5.827 -4.032 1.00 89.31 82 LYS A C 1
ATOM 645 O O . LYS A 1 82 ? -23.694 -5.483 -3.186 1.00 89.31 82 LYS A O 1
ATOM 650 N N . GLU A 1 83 ? -22.360 -7.059 -4.043 1.00 85.94 83 GLU A N 1
ATOM 651 C CA . GLU A 1 83 ? -22.669 -8.033 -2.999 1.00 85.94 83 GLU A CA 1
ATOM 652 C C . GLU A 1 83 ? -22.098 -7.602 -1.644 1.00 85.94 83 GLU A C 1
ATOM 654 O O . GLU A 1 83 ? -22.812 -7.641 -0.636 1.00 85.94 83 GLU A O 1
ATOM 659 N N . ARG A 1 84 ? -20.854 -7.115 -1.619 1.00 78.88 84 ARG A N 1
ATOM 660 C CA . ARG A 1 84 ? -20.212 -6.600 -0.405 1.00 78.88 84 ARG A CA 1
ATOM 661 C C . ARG A 1 84 ? -20.952 -5.392 0.162 1.00 78.88 84 ARG A C 1
ATOM 663 O O . ARG A 1 84 ? -21.226 -5.363 1.361 1.00 78.88 84 ARG A O 1
ATOM 670 N N . GLU A 1 85 ? -21.337 -4.441 -0.681 1.00 81.06 85 GLU A N 1
ATOM 671 C CA . GLU A 1 85 ? -22.153 -3.288 -0.286 1.00 81.06 85 GLU A CA 1
ATOM 672 C C . GLU A 1 85 ? -23.492 -3.730 0.314 1.00 81.06 85 GLU A C 1
ATOM 674 O O . GLU A 1 85 ? -23.885 -3.267 1.385 1.00 81.06 85 GLU A O 1
ATOM 679 N N . LYS A 1 86 ? -24.163 -4.710 -0.303 1.00 89.00 86 LYS A N 1
ATOM 680 C CA . LYS A 1 86 ? -25.415 -5.273 0.219 1.00 89.00 86 LYS A CA 1
ATOM 681 C C . LYS A 1 86 ? -25.223 -5.982 1.562 1.00 89.00 86 LYS A C 1
ATOM 683 O O . LYS A 1 86 ? -26.098 -5.898 2.425 1.00 89.00 86 LYS A O 1
ATOM 688 N N . GLN A 1 87 ? -24.115 -6.697 1.755 1.00 81.94 87 GLN A N 1
ATOM 689 C CA . GLN A 1 87 ? -23.795 -7.343 3.030 1.00 81.94 87 GLN A CA 1
ATOM 690 C C . GLN A 1 87 ? -23.498 -6.312 4.127 1.00 81.94 87 GLN A C 1
ATOM 692 O O . GLN A 1 87 ? -23.989 -6.464 5.249 1.00 81.94 87 GLN A O 1
ATOM 697 N N . LEU A 1 88 ? -22.756 -5.248 3.807 1.00 81.19 88 LEU A N 1
ATOM 698 C CA . LEU A 1 88 ? -22.486 -4.144 4.727 1.00 81.19 88 LEU A CA 1
ATOM 699 C C . LEU A 1 88 ? -23.777 -3.421 5.119 1.00 81.19 88 LEU A C 1
ATOM 701 O O . LEU A 1 88 ? -24.047 -3.301 6.313 1.00 81.19 88 LEU A O 1
ATOM 705 N N . ALA A 1 89 ? -24.624 -3.076 4.147 1.00 89.88 89 ALA A N 1
ATOM 706 C CA . ALA A 1 89 ? -25.917 -2.442 4.392 1.00 89.88 89 ALA A CA 1
ATOM 707 C C . ALA A 1 89 ? -26.833 -3.312 5.271 1.00 89.88 89 ALA A C 1
ATOM 709 O O . ALA A 1 89 ? -27.414 -2.833 6.242 1.00 89.88 89 ALA A O 1
ATOM 710 N N . LYS A 1 90 ? -26.926 -4.624 5.005 1.00 90.12 90 LYS A N 1
ATOM 711 C CA . LYS A 1 90 ? -27.693 -5.555 5.857 1.00 90.12 90 LYS A CA 1
ATOM 712 C C . LYS A 1 90 ? -27.144 -5.623 7.281 1.00 90.12 90 LYS A C 1
ATOM 714 O O . LYS A 1 90 ? -27.913 -5.677 8.241 1.00 90.12 90 LYS A O 1
ATOM 719 N N . LYS A 1 91 ? -25.817 -5.648 7.430 1.00 85.69 91 LYS A N 1
ATOM 720 C CA . LYS A 1 91 ? -25.160 -5.696 8.739 1.00 85.69 91 LYS A CA 1
ATOM 721 C C . LYS A 1 91 ? -25.418 -4.411 9.520 1.00 85.69 91 LYS A C 1
ATOM 723 O O . LYS A 1 91 ? -25.728 -4.489 10.706 1.00 85.69 91 LYS A O 1
ATOM 728 N N . GLU A 1 92 ? -25.342 -3.262 8.867 1.00 86.12 92 GLU A N 1
ATOM 729 C CA . GLU A 1 92 ? -25.659 -1.961 9.451 1.00 86.12 92 GLU A CA 1
ATOM 730 C C . GL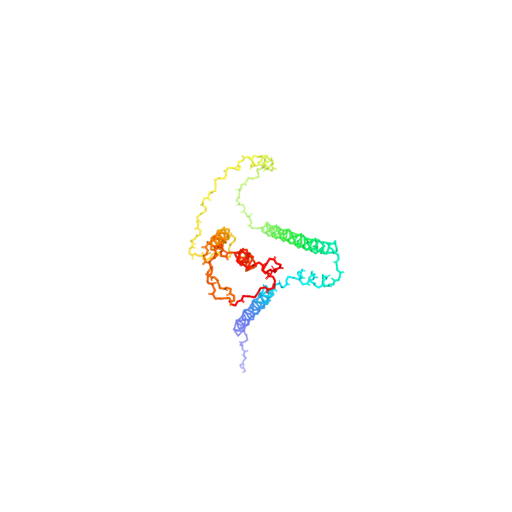U A 1 92 ? -27.123 -1.880 9.892 1.00 86.12 92 GLU A C 1
ATOM 732 O O . GLU A 1 92 ? -27.381 -1.640 11.069 1.00 86.12 92 GLU A O 1
ATOM 737 N N . GLN A 1 93 ? -28.067 -2.241 9.018 1.00 88.81 93 GLN A N 1
ATOM 738 C CA . GLN A 1 93 ? -29.493 -2.303 9.357 1.00 88.81 93 GLN A CA 1
ATOM 739 C C . GLN A 1 93 ? -29.765 -3.234 10.547 1.00 88.81 93 GLN A C 1
ATOM 741 O O . GLN A 1 93 ? -30.522 -2.892 11.454 1.00 88.81 93 GLN A O 1
ATOM 746 N N . SER A 1 94 ? -29.121 -4.406 10.590 1.00 84.44 94 SER A N 1
ATOM 747 C CA . SER A 1 94 ? -29.279 -5.342 11.710 1.00 84.44 94 SER A CA 1
ATOM 748 C C . SER A 1 94 ? -28.748 -4.781 13.032 1.00 84.44 94 SER A C 1
ATOM 750 O O . SER A 1 94 ? -29.384 -4.959 14.071 1.00 84.44 94 SER A O 1
ATOM 752 N N . LYS A 1 95 ? -27.619 -4.062 13.000 1.00 88.62 95 LYS A N 1
ATOM 753 C CA . LYS A 1 95 ? -27.039 -3.406 14.178 1.00 88.62 95 LYS A CA 1
ATOM 754 C C . LYS A 1 95 ? -27.918 -2.257 14.656 1.00 88.62 95 LYS A C 1
ATOM 756 O O . LYS A 1 95 ? -28.154 -2.131 15.853 1.00 88.62 95 LYS A O 1
ATOM 761 N N . GLU A 1 96 ? -28.434 -1.454 13.732 1.00 90.81 96 GLU A N 1
ATOM 762 C CA . GLU A 1 96 ? -29.329 -0.346 14.054 1.00 90.81 96 GLU A CA 1
ATOM 763 C C . GLU A 1 96 ? -30.627 -0.852 14.702 1.00 90.81 96 GLU A C 1
ATOM 765 O O . GLU A 1 96 ? -31.064 -0.320 15.724 1.00 90.81 96 GLU A O 1
ATOM 770 N N . LEU A 1 97 ? -31.209 -1.933 14.170 1.00 91.50 97 LEU A N 1
ATOM 771 C CA . LEU A 1 97 ? -32.382 -2.585 14.758 1.00 91.50 97 LEU A CA 1
ATOM 772 C C . LEU A 1 97 ? -32.097 -3.144 16.158 1.00 91.50 97 LEU A C 1
ATOM 774 O O . LEU A 1 97 ? -32.919 -2.969 17.059 1.00 91.50 97 LEU A O 1
ATOM 778 N N . GLN A 1 98 ? -30.940 -3.778 16.367 1.00 87.38 98 GLN A N 1
ATOM 779 C CA . GLN A 1 98 ? -30.533 -4.265 17.690 1.00 87.38 98 GLN A CA 1
ATOM 780 C C . GLN A 1 98 ? -30.408 -3.122 18.702 1.00 87.38 98 GLN A C 1
ATOM 782 O O . GLN A 1 98 ? -30.953 -3.213 19.801 1.00 87.38 98 GLN A O 1
ATOM 787 N N . LEU A 1 99 ? -29.770 -2.021 18.305 1.00 89.00 99 LEU A N 1
ATOM 788 C CA . LEU A 1 99 ? -29.573 -0.849 19.155 1.00 89.00 99 LEU A CA 1
ATOM 789 C C . LEU A 1 99 ? -30.911 -0.160 19.484 1.00 89.00 99 LEU A C 1
ATOM 791 O O . LEU A 1 99 ? -31.134 0.269 20.619 1.00 89.00 99 LEU A O 1
ATOM 795 N N . LYS A 1 100 ? -31.852 -0.110 18.531 1.00 92.56 100 LYS A N 1
ATOM 796 C CA . LYS A 1 100 ? -33.227 0.369 18.774 1.00 92.56 100 LYS A CA 1
ATOM 797 C C . LYS A 1 100 ? -33.976 -0.516 19.776 1.00 92.56 100 LYS A C 1
ATOM 799 O O . LYS A 1 100 ? -34.597 0.013 20.698 1.00 92.56 100 LYS A O 1
ATOM 804 N N . LEU A 1 101 ? -33.896 -1.841 19.640 1.00 92.44 101 LEU A N 1
ATOM 805 C CA . LEU A 1 101 ? -34.530 -2.783 20.572 1.00 92.44 101 LEU A CA 1
ATOM 806 C C . LEU A 1 101 ? -33.949 -2.688 21.989 1.00 92.44 101 LEU A C 1
ATOM 808 O O . LEU A 1 101 ? -34.695 -2.750 22.967 1.00 92.44 101 LEU A O 1
ATOM 812 N N . GLU A 1 102 ? -32.636 -2.509 22.113 1.00 90.44 102 GLU A N 1
ATOM 813 C CA . GLU A 1 102 ? -31.971 -2.333 23.406 1.00 90.44 102 GLU A CA 1
ATOM 814 C C . GLU A 1 102 ? -32.426 -1.045 24.107 1.00 90.44 102 GLU A C 1
ATOM 816 O O . GLU A 1 102 ? -32.823 -1.089 25.275 1.00 90.44 102 GLU A O 1
ATOM 821 N N . LYS A 1 103 ? -32.497 0.073 23.370 1.00 91.88 103 LYS A N 1
ATOM 822 C CA . LYS A 1 103 ? -33.033 1.347 23.878 1.00 91.88 103 LYS A CA 1
ATOM 823 C C . LYS A 1 103 ? -34.478 1.222 24.367 1.00 91.88 103 LYS A C 1
ATOM 825 O O . LYS A 1 103 ? -34.827 1.809 25.392 1.00 91.88 103 LYS A O 1
ATOM 830 N N . LEU A 1 104 ? -35.328 0.470 23.663 1.00 92.56 104 LEU A N 1
ATOM 831 C CA . LEU A 1 104 ? -36.713 0.236 24.092 1.00 92.56 104 LEU A CA 1
ATOM 832 C C . LEU A 1 104 ? -36.775 -0.572 25.395 1.00 92.56 104 LEU A C 1
ATOM 834 O O . LEU A 1 104 ? -37.462 -0.160 26.329 1.00 92.56 104 LEU A O 1
ATOM 838 N N . ARG A 1 105 ? -35.992 -1.653 25.510 1.00 90.94 105 ARG A N 1
ATOM 839 C CA . ARG A 1 105 ? -35.912 -2.457 26.744 1.00 90.94 105 ARG A CA 1
ATOM 840 C C . ARG A 1 105 ? -35.408 -1.651 27.939 1.00 90.94 105 ARG A C 1
ATOM 842 O O . ARG A 1 105 ? -35.875 -1.849 29.059 1.00 90.94 105 ARG A O 1
ATOM 849 N N . GLU A 1 106 ? -34.458 -0.744 27.728 1.00 91.06 106 GLU A N 1
ATOM 850 C CA . GLU A 1 106 ? -33.9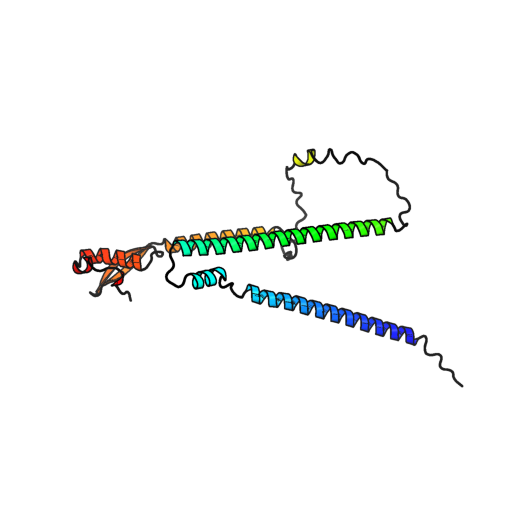64 0.131 28.792 1.00 91.06 106 GLU A CA 1
ATOM 851 C C . GLU A 1 106 ? -35.047 1.117 29.263 1.00 91.06 106 GLU A C 1
ATOM 853 O O . GLU A 1 106 ? -35.222 1.317 30.469 1.00 91.06 106 GLU A O 1
ATOM 858 N N . LYS A 1 107 ? -35.819 1.691 28.328 1.00 92.12 107 LYS A N 1
ATOM 859 C CA . LYS A 1 107 ? -36.958 2.566 28.647 1.00 92.12 107 LYS A CA 1
ATOM 860 C C . LYS A 1 107 ? -38.039 1.828 29.440 1.00 92.12 107 LYS A C 1
ATOM 862 O O . LYS A 1 107 ? -38.501 2.362 30.448 1.00 92.12 107 LYS A O 1
ATOM 867 N N . GLU A 1 108 ? -38.393 0.604 29.048 1.00 92.69 108 GLU A N 1
ATOM 868 C CA . GLU A 1 108 ? -39.358 -0.228 29.782 1.00 92.69 108 GLU A CA 1
ATOM 869 C C . GLU A 1 108 ? -38.882 -0.536 31.205 1.00 92.69 108 GLU A C 1
ATOM 871 O O . GLU A 1 108 ? -39.630 -0.326 32.159 1.00 92.69 108 GLU A O 1
ATOM 876 N N . ARG A 1 109 ? -37.611 -0.929 31.382 1.00 90.44 109 ARG A N 1
ATOM 877 C CA . ARG A 1 109 ? -37.024 -1.167 32.714 1.00 90.44 109 ARG A CA 1
ATOM 878 C C . ARG A 1 109 ? -37.067 0.078 33.599 1.00 90.44 109 ARG A C 1
ATOM 880 O O . ARG A 1 109 ? -37.383 -0.025 34.784 1.00 90.44 109 ARG A O 1
ATOM 887 N N . LYS A 1 110 ? -36.777 1.259 33.038 1.00 88.12 110 LYS A N 1
ATOM 888 C CA . LYS A 1 110 ? -36.870 2.541 33.761 1.00 88.12 110 LYS A CA 1
ATOM 889 C C . LYS A 1 110 ? -38.312 2.863 34.155 1.00 88.12 110 LYS A C 1
ATOM 891 O O . LYS A 1 110 ? -38.539 3.303 35.280 1.00 88.12 110 LYS A O 1
ATOM 896 N N . GLN A 1 111 ? -39.286 2.630 33.273 1.00 90.50 111 GLN A N 1
ATOM 897 C CA . GLN A 1 111 ? -40.702 2.834 33.595 1.00 90.50 111 GLN A CA 1
ATOM 898 C C . GLN A 1 111 ? -41.201 1.855 34.662 1.00 90.50 111 GLN A C 1
ATOM 900 O O . GLN A 1 111 ? -41.893 2.268 35.589 1.00 90.50 111 GLN A O 1
ATOM 905 N N . GLU A 1 112 ? -40.826 0.580 34.578 1.00 88.06 112 GLU A N 1
ATOM 906 C CA . GLU A 1 112 ? -41.200 -0.426 35.571 1.00 88.06 112 GLU A CA 1
ATOM 907 C C . GLU A 1 112 ? -40.597 -0.106 36.947 1.00 88.06 112 GLU A C 1
ATOM 909 O O . GLU A 1 112 ? -41.287 -0.212 37.960 1.00 88.06 112 GLU A O 1
ATOM 914 N N . ALA A 1 113 ? -39.344 0.361 36.995 1.00 86.25 113 ALA A N 1
ATOM 915 C CA . ALA A 1 113 ? -38.717 0.829 38.228 1.00 86.25 113 ALA A CA 1
ATOM 916 C C . ALA A 1 113 ? -39.468 2.028 38.833 1.00 86.25 113 ALA A C 1
ATOM 918 O O . ALA A 1 113 ? -39.777 2.010 40.023 1.00 86.25 113 ALA A O 1
ATOM 919 N N . LYS A 1 114 ? -39.838 3.027 38.015 1.00 85.25 114 LYS A N 1
ATOM 920 C CA . LYS A 1 114 ? -40.649 4.175 38.461 1.00 85.25 114 LYS A CA 1
ATOM 921 C C . LYS A 1 114 ? -42.014 3.739 39.002 1.00 85.25 114 LYS A C 1
ATOM 923 O O . LYS A 1 114 ? -42.417 4.208 40.061 1.00 85.25 114 LYS A O 1
ATOM 928 N N . ARG A 1 115 ? -42.697 2.806 38.327 1.00 85.50 115 ARG A N 1
ATOM 929 C CA . ARG A 1 115 ? -43.981 2.247 38.787 1.00 85.50 115 ARG A CA 1
ATOM 930 C C . ARG A 1 115 ? -43.838 1.494 40.107 1.00 85.50 115 ARG A C 1
ATOM 932 O O . ARG A 1 115 ? -44.668 1.681 40.984 1.00 85.50 115 ARG A O 1
ATOM 939 N N . LYS A 1 116 ? -42.781 0.692 40.277 1.00 82.75 116 LYS A N 1
ATOM 940 C CA . LYS A 1 116 ? -42.505 -0.028 41.533 1.00 82.75 116 LYS A CA 1
ATOM 941 C C . LYS A 1 116 ? -42.252 0.930 42.694 1.00 82.75 116 LYS A C 1
ATOM 943 O O . LYS A 1 116 ? -42.818 0.727 43.761 1.00 82.75 116 LYS A O 1
ATOM 948 N N . ILE A 1 117 ? -41.462 1.983 42.471 1.00 79.50 117 ILE A N 1
ATOM 949 C CA . ILE A 1 117 ? -41.199 3.023 43.477 1.00 79.50 117 ILE A CA 1
ATOM 950 C C . ILE A 1 117 ? -42.494 3.774 43.824 1.00 79.50 117 ILE A C 1
ATOM 952 O O . ILE A 1 117 ? -42.793 3.940 44.997 1.00 79.50 117 ILE A O 1
ATOM 956 N N . SER A 1 118 ? -43.299 4.143 42.823 1.00 75.38 118 SER A N 1
ATOM 957 C CA . SER A 1 118 ? -44.590 4.820 43.020 1.00 75.38 118 SER A CA 1
ATOM 958 C C . SER A 1 118 ? -45.657 3.933 43.685 1.00 75.38 118 SER A C 1
ATOM 960 O O . SER A 1 118 ? -46.499 4.444 44.413 1.00 75.38 118 SER A O 1
ATOM 962 N N . SER A 1 119 ? -45.623 2.612 43.475 1.00 73.12 119 SER A N 1
ATOM 963 C CA . SER A 1 119 ? -46.554 1.656 44.101 1.00 73.12 119 SER A CA 1
ATOM 964 C C . SER A 1 119 ? -46.227 1.322 45.560 1.00 73.12 119 SER A C 1
ATOM 966 O O . SER A 1 119 ? -47.028 0.678 46.236 1.00 73.12 119 SER A O 1
ATOM 968 N N . LEU A 1 120 ? -45.050 1.724 46.047 1.00 66.94 120 LEU A N 1
ATOM 969 C CA . LEU A 1 120 ? -44.700 1.627 47.457 1.00 66.94 120 LEU A CA 1
ATOM 970 C C . LEU A 1 120 ? -45.242 2.876 48.157 1.00 66.94 120 LEU A C 1
ATOM 972 O O . LEU A 1 120 ? -44.720 3.974 47.992 1.00 66.94 120 LEU A O 1
ATOM 976 N N . SER A 1 121 ? -46.299 2.696 48.947 1.00 52.47 121 SER A N 1
ATOM 977 C CA . SER A 1 121 ? -46.953 3.717 49.773 1.00 52.47 121 SER A CA 1
ATOM 978 C C . SER A 1 121 ? -46.093 4.114 50.984 1.00 52.47 121 SER A C 1
ATOM 980 O O . SER A 1 121 ? -46.466 3.930 52.139 1.00 52.47 121 SER A O 1
ATOM 982 N N . PHE A 1 122 ? -44.908 4.652 50.698 1.00 49.19 122 PHE A N 1
ATOM 983 C CA . PHE A 1 122 ? -44.028 5.349 51.636 1.00 49.19 122 PHE A CA 1
ATOM 984 C C . PHE A 1 122 ? -43.497 6.631 50.973 1.00 49.19 122 PHE A C 1
ATOM 986 O O . PHE A 1 122 ? -42.300 6.870 50.871 1.00 49.19 122 PHE A O 1
ATOM 993 N N . THR A 1 123 ? -44.419 7.440 50.459 1.00 49.19 123 THR A N 1
ATOM 994 C CA . THR A 1 123 ? -44.216 8.866 50.168 1.00 49.19 123 THR A CA 1
ATOM 995 C C . THR A 1 123 ? -45.366 9.610 50.833 1.00 49.19 123 THR A C 1
ATOM 997 O O . THR A 1 123 ? -46.377 9.943 50.225 1.00 49.19 123 THR A O 1
ATOM 1000 N N . LEU A 1 124 ? -45.241 9.740 52.154 1.00 40.97 124 LEU A N 1
ATOM 1001 C CA . LEU A 1 124 ? -46.013 10.684 52.944 1.00 40.97 124 LEU A CA 1
ATOM 1002 C C . LEU A 1 124 ? -45.385 12.063 52.692 1.00 40.97 124 LEU A C 1
ATOM 1004 O O . LEU A 1 124 ? -44.253 12.284 53.102 1.00 40.97 124 LEU A O 1
ATOM 1008 N N . GLU A 1 125 ? -46.120 12.905 51.967 1.00 43.72 125 GLU A N 1
ATOM 1009 C CA . GLU A 1 125 ? -46.207 14.352 52.192 1.00 43.72 125 GLU A CA 1
ATOM 1010 C C . GLU A 1 125 ? -44.879 15.130 52.278 1.00 43.72 125 GLU A C 1
ATOM 1012 O O . GLU A 1 125 ? -44.347 15.379 53.354 1.00 43.72 125 GLU A O 1
ATOM 1017 N N . GLU A 1 126 ? -44.409 15.606 51.124 1.00 38.06 126 GLU A N 1
ATOM 1018 C CA . GLU A 1 126 ? -43.859 16.962 51.030 1.00 38.06 126 GLU A CA 1
ATOM 1019 C C . GLU A 1 126 ? -44.401 17.575 49.728 1.00 38.06 126 GLU A C 1
ATOM 1021 O O . GLU A 1 126 ? -44.031 17.206 48.615 1.00 38.06 126 GLU A O 1
ATOM 1026 N N . GLU A 1 127 ? -45.461 18.351 49.933 1.00 41.28 127 GLU A N 1
ATOM 1027 C CA . GLU A 1 127 ? -45.990 19.452 49.130 1.00 41.28 127 GLU A CA 1
ATOM 1028 C C . GLU A 1 127 ? -45.026 20.008 48.064 1.00 41.28 127 GLU A C 1
ATOM 1030 O O . GLU A 1 127 ? -43.980 20.527 48.423 1.00 41.28 127 GLU A O 1
ATOM 1035 N N . GLU A 1 128 ? -45.398 19.935 46.776 1.00 33.41 128 GLU A N 1
ATOM 1036 C CA . GLU A 1 128 ? -45.474 21.116 45.893 1.00 33.41 128 GLU A CA 1
ATOM 1037 C C . GLU A 1 128 ? -46.198 20.764 44.573 1.00 33.41 128 GLU A C 1
ATOM 1039 O O . GLU A 1 128 ? -45.735 19.980 43.747 1.00 33.41 128 GLU A O 1
ATOM 1044 N N . GLU A 1 129 ? -47.394 21.340 44.452 1.00 32.72 129 GLU A N 1
ATOM 1045 C CA . GLU A 1 129 ? -47.966 21.942 43.244 1.00 32.72 129 GLU A CA 1
ATOM 1046 C C . GLU A 1 129 ? -48.226 21.073 41.996 1.00 32.72 129 GLU A C 1
ATOM 1048 O O . GLU A 1 129 ? -47.395 20.827 41.124 1.00 32.72 129 GLU A O 1
ATOM 1053 N N . ALA A 1 130 ? -49.504 20.708 41.858 1.00 44.84 130 ALA A N 1
ATOM 1054 C CA . ALA A 1 130 ? -50.122 20.475 40.565 1.00 44.84 130 ALA A CA 1
ATOM 1055 C C . ALA A 1 130 ? -50.161 21.800 39.783 1.00 44.84 130 ALA A C 1
ATOM 1057 O O . ALA A 1 130 ? -50.981 22.666 40.078 1.00 44.84 130 ALA A O 1
ATOM 1058 N N . GLY A 1 131 ? -49.296 21.933 38.781 1.00 33.81 131 GLY A N 1
ATOM 1059 C CA . GLY A 1 131 ? -49.244 23.103 37.914 1.00 33.81 131 GLY A CA 1
ATOM 1060 C C . GLY A 1 131 ? -48.618 22.777 36.564 1.00 33.81 131 GLY A C 1
ATOM 1061 O O . GLY A 1 131 ? -47.409 22.663 36.444 1.00 33.81 131 GLY A O 1
ATOM 1062 N N . ASP A 1 132 ? -49.492 22.681 35.570 1.00 33.78 132 ASP A N 1
ATOM 1063 C CA . ASP A 1 132 ? -49.246 22.915 34.149 1.00 33.78 132 ASP A CA 1
ATOM 1064 C C . ASP A 1 132 ? -48.711 21.769 33.269 1.00 33.78 132 ASP A C 1
ATOM 1066 O O . ASP A 1 132 ? -47.542 21.383 33.255 1.00 33.78 132 ASP A O 1
ATOM 1070 N N . GLN A 1 133 ? -49.641 21.225 32.485 1.00 40.66 133 GLN A N 1
ATOM 1071 C CA . GLN A 1 133 ? -49.442 20.168 31.501 1.00 40.66 133 GLN A CA 1
ATOM 1072 C C . GLN A 1 133 ? -49.609 20.711 30.069 1.00 40.66 133 GLN A C 1
ATOM 1074 O O . GLN A 1 133 ? -49.817 19.925 29.146 1.00 40.66 133 GLN A O 1
ATOM 1079 N N . GLU A 1 134 ? -49.507 22.032 29.865 1.00 41.09 134 GLU A N 1
ATOM 1080 C CA . GLU A 1 134 ? -49.819 22.675 28.581 1.00 41.09 134 GLU A CA 1
ATOM 1081 C C . GLU A 1 134 ? -48.759 23.681 28.075 1.00 41.09 134 GLU A C 1
ATOM 1083 O O . GLU A 1 134 ? -49.027 24.425 27.139 1.00 41.09 134 GLU A O 1
ATOM 1088 N N . GLU A 1 135 ? -47.521 23.658 28.594 1.00 36.38 135 GLU A N 1
ATOM 1089 C CA . GLU A 1 135 ? -46.435 24.556 28.132 1.00 36.38 135 GLU A CA 1
ATOM 1090 C C . GLU A 1 135 ? -45.215 23.838 27.503 1.00 36.38 135 GLU A C 1
ATOM 1092 O O . GLU A 1 135 ? -44.179 24.436 27.230 1.00 36.38 135 GLU A O 1
ATOM 1097 N N . ALA A 1 136 ? -45.311 22.535 27.217 1.00 38.50 136 ALA A N 1
ATOM 1098 C CA . ALA A 1 136 ? -44.191 21.765 26.651 1.00 38.50 136 ALA A CA 1
ATOM 1099 C C . ALA A 1 136 ? -44.086 21.819 25.112 1.00 38.50 136 ALA A C 1
ATOM 1101 O O . ALA A 1 136 ? -43.086 21.370 24.560 1.00 38.50 136 ALA A O 1
ATOM 1102 N N . ALA A 1 137 ? -45.095 22.350 24.412 1.00 40.00 137 ALA A N 1
ATOM 1103 C CA . ALA A 1 137 ? -45.117 22.400 22.944 1.00 40.00 137 ALA A CA 1
ATOM 1104 C C . ALA A 1 137 ? -44.541 23.703 22.356 1.00 40.00 137 ALA A C 1
ATOM 1106 O O . ALA A 1 137 ? -44.180 23.729 21.184 1.00 40.00 137 ALA A O 1
ATOM 1107 N N . ALA A 1 138 ? -44.431 24.772 23.151 1.00 36.84 138 ALA A N 1
ATOM 1108 C CA . ALA A 1 138 ? -43.890 26.058 22.697 1.00 36.84 138 ALA A CA 1
ATOM 1109 C C . ALA A 1 138 ? -42.359 26.157 22.850 1.00 36.84 138 ALA A C 1
ATOM 1111 O O . ALA A 1 138 ? -41.715 26.928 22.148 1.00 36.84 138 ALA A O 1
ATOM 1112 N N . TYR A 1 139 ? -41.759 25.331 23.715 1.00 38.78 139 TYR A N 1
ATOM 1113 C CA . TYR A 1 139 ? -40.315 25.338 23.981 1.00 38.78 139 TYR A CA 1
ATOM 1114 C C . TYR A 1 139 ? -39.481 24.515 22.984 1.00 38.78 139 TYR A C 1
ATOM 1116 O O . TYR A 1 139 ? -38.253 24.556 23.034 1.00 38.78 139 TYR A O 1
ATOM 1124 N N . GLU A 1 140 ? -40.119 23.757 22.087 1.00 42.34 140 GLU A N 1
ATOM 1125 C CA . GLU A 1 140 ? -39.423 22.902 21.114 1.00 42.34 140 GLU A CA 1
ATOM 1126 C C . GLU A 1 140 ? -39.066 23.661 19.819 1.00 42.34 140 GLU A C 1
ATOM 1128 O O . GLU A 1 140 ? -38.080 23.322 19.172 1.00 42.34 140 GLU A O 1
ATOM 1133 N N . GLU A 1 141 ? -39.779 24.748 19.489 1.00 41.09 141 GLU A N 1
ATOM 1134 C CA . GLU A 1 141 ? -39.486 25.596 18.315 1.00 41.09 141 GLU A CA 1
ATOM 1135 C C . GLU A 1 141 ? -38.436 26.689 18.613 1.00 41.09 141 GLU A C 1
ATOM 1137 O O . GLU A 1 141 ? -37.688 27.102 17.726 1.00 41.09 141 GLU A O 1
ATOM 1142 N N . GLU A 1 142 ? -38.304 27.127 19.870 1.00 38.72 142 GLU A N 1
ATOM 1143 C CA . GLU A 1 142 ? -37.330 28.163 20.256 1.00 38.72 142 GLU A CA 1
ATOM 1144 C C . GLU A 1 142 ? -35.931 27.589 20.573 1.00 38.72 142 GLU A C 1
ATOM 1146 O O . GLU A 1 142 ? -34.925 28.294 20.475 1.00 38.72 142 GLU A O 1
ATOM 1151 N N . LEU A 1 143 ? -35.828 26.279 20.842 1.00 39.56 143 LEU A N 1
ATOM 1152 C CA . LEU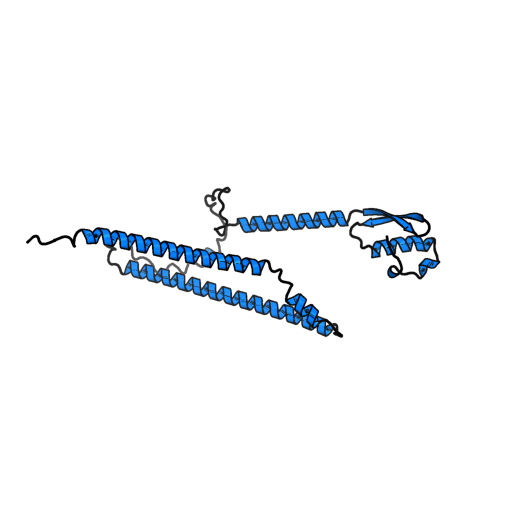 A 1 143 ? -34.555 25.588 21.106 1.00 39.56 143 LEU A CA 1
ATOM 1153 C C . LEU A 1 143 ? -33.747 25.238 19.842 1.00 39.56 143 LEU A C 1
ATOM 1155 O O . LEU A 1 143 ? -32.549 24.980 19.952 1.00 39.56 143 LEU A O 1
ATOM 1159 N N . GLU A 1 144 ? -34.354 25.268 18.650 1.00 41.69 144 GLU A N 1
ATOM 1160 C CA . GLU A 1 144 ? -33.641 25.073 17.373 1.00 41.69 144 GLU A CA 1
ATOM 1161 C C . GLU A 1 144 ? -32.897 26.335 16.897 1.00 41.69 144 GLU A C 1
ATOM 1163 O O . GLU A 1 144 ? -32.039 26.253 16.017 1.00 41.69 144 GLU A O 1
ATOM 1168 N N . ARG A 1 145 ? -33.177 27.514 17.475 1.00 44.19 145 ARG A N 1
ATOM 1169 C CA . ARG A 1 145 ? -32.577 28.790 17.036 1.00 44.19 145 ARG A CA 1
ATOM 1170 C C . ARG A 1 145 ? -31.427 29.309 17.894 1.00 44.19 145 ARG A C 1
ATOM 1172 O O . ARG A 1 145 ? -30.754 30.249 17.474 1.00 44.19 145 ARG A O 1
ATOM 1179 N N . GLU A 1 146 ? -31.152 28.680 19.033 1.00 37.16 146 GLU A N 1
ATOM 1180 C CA . GLU A 1 146 ? -30.047 29.044 19.933 1.00 37.16 146 GLU A CA 1
ATOM 1181 C C . GLU A 1 146 ? -28.941 27.975 20.004 1.00 37.16 146 GLU A C 1
ATOM 1183 O O . GLU A 1 146 ? -28.270 27.801 21.023 1.00 37.16 146 GLU A O 1
ATOM 1188 N N . GLU A 1 147 ? -28.648 27.304 18.884 1.00 40.44 147 GLU A N 1
ATOM 1189 C CA . GLU A 1 147 ? -27.366 26.615 18.678 1.00 40.44 147 GLU A CA 1
ATOM 1190 C C . GLU A 1 147 ? -26.207 27.626 18.516 1.00 40.44 147 GLU A C 1
ATOM 1192 O O . GLU A 1 147 ? -25.505 27.674 17.509 1.00 40.44 147 GLU A O 1
ATOM 1197 N N . VAL A 1 148 ? -25.957 28.447 19.539 1.00 41.62 148 VAL A N 1
ATOM 1198 C CA . VAL A 1 148 ? -24.662 29.109 19.735 1.00 41.62 148 VAL A CA 1
ATOM 1199 C C . VAL A 1 148 ? -24.026 28.498 20.971 1.00 41.62 148 VAL A C 1
ATOM 1201 O O . VAL A 1 148 ? -24.207 28.895 22.120 1.00 41.62 148 VAL A O 1
ATOM 1204 N N . THR A 1 149 ? -23.274 27.448 20.677 1.00 47.81 149 THR A N 1
ATOM 1205 C CA . THR A 1 149 ? -22.527 26.583 21.574 1.00 47.81 149 THR A CA 1
ATOM 1206 C C . THR A 1 149 ? -21.645 27.356 22.562 1.00 47.81 149 THR A C 1
ATOM 1208 O O . THR A 1 149 ? -20.476 27.633 22.290 1.00 47.81 149 THR A O 1
ATOM 1211 N N . THR A 1 150 ? -22.133 27.611 23.773 1.00 41.84 150 THR A N 1
ATOM 1212 C CA . THR A 1 150 ? -21.250 27.831 24.926 1.00 41.84 150 THR A CA 1
ATOM 1213 C C . THR A 1 150 ? -21.017 26.486 25.605 1.00 41.84 150 THR A C 1
ATOM 1215 O O . THR A 1 150 ? -21.691 26.084 26.553 1.00 41.84 150 THR A O 1
ATOM 1218 N N . LYS A 1 151 ? -20.044 25.729 25.081 1.00 50.59 151 LYS A N 1
ATOM 1219 C CA . LYS A 1 151 ? -19.571 24.499 25.725 1.00 50.59 151 LYS A CA 1
ATOM 1220 C C . LYS A 1 151 ? -19.042 24.865 27.116 1.00 50.59 151 LYS A C 1
ATOM 1222 O O . LYS A 1 151 ? -17.923 25.359 27.249 1.00 50.59 151 LYS A O 1
ATOM 1227 N N . LYS A 1 152 ? -19.834 24.610 28.164 1.00 46.50 152 LYS A N 1
ATOM 1228 C CA . LYS A 1 152 ? -19.345 24.584 29.548 1.00 46.50 152 LYS A CA 1
ATOM 1229 C C . LYS A 1 152 ? -18.155 23.627 29.576 1.00 46.50 152 LYS A C 1
ATOM 1231 O O . LYS A 1 152 ? -18.325 22.428 29.350 1.00 46.50 152 LYS A O 1
ATOM 1236 N N . ARG A 1 153 ? -16.950 24.156 29.809 1.00 54.78 153 ARG A N 1
ATOM 1237 C CA . ARG A 1 153 ? -15.739 23.356 30.016 1.00 54.78 153 ARG A CA 1
ATOM 1238 C C . ARG A 1 153 ? -15.971 22.490 31.248 1.00 54.78 153 ARG A C 1
ATOM 1240 O O . ARG A 1 153 ? -15.855 22.960 32.376 1.00 54.78 153 ARG A O 1
ATOM 1247 N N . LYS A 1 154 ? -16.386 21.242 31.021 1.00 57.19 154 LYS A N 1
ATOM 1248 C CA . LYS A 1 154 ? -16.476 20.227 32.068 1.00 57.19 154 LYS A CA 1
ATOM 1249 C C . LYS A 1 154 ? -15.087 20.110 32.685 1.00 57.19 154 LYS A C 1
ATOM 1251 O O . LYS A 1 154 ? -14.101 20.055 31.954 1.00 57.19 154 LYS A O 1
ATOM 1256 N N . LEU A 1 155 ? -15.031 20.116 34.015 1.00 57.78 155 LEU A N 1
ATOM 1257 C CA . LEU A 1 155 ? -13.833 19.833 34.798 1.00 57.78 155 LEU A CA 1
ATOM 1258 C C . LEU A 1 155 ? -13.173 18.574 34.213 1.00 57.78 155 LEU A C 1
ATOM 1260 O O . LEU A 1 155 ? -13.745 17.485 34.285 1.00 57.78 155 LEU A O 1
ATOM 1264 N N . GLY A 1 156 ? -12.053 18.762 33.514 1.00 62.00 156 GLY A N 1
ATOM 1265 C CA . GLY A 1 156 ? -11.407 17.709 32.739 1.00 62.00 156 GLY A CA 1
ATOM 1266 C C . GLY A 1 156 ? -10.986 16.563 33.647 1.00 62.00 156 GLY A C 1
ATOM 1267 O O . GLY A 1 156 ? -10.525 16.779 34.769 1.00 62.00 156 GLY A O 1
ATOM 1268 N N . LYS A 1 157 ? -11.153 15.330 33.169 1.00 65.38 157 LYS A N 1
ATOM 1269 C CA . LYS A 1 157 ? -10.530 14.172 33.812 1.00 65.38 157 LYS A CA 1
ATOM 1270 C C . LYS A 1 157 ? -9.016 14.349 33.727 1.00 65.38 157 LYS A C 1
ATOM 1272 O O . LYS A 1 157 ? -8.510 14.879 32.741 1.00 65.38 157 LYS A O 1
ATOM 1277 N N . ASN A 1 158 ? -8.313 13.922 34.768 1.00 61.09 158 ASN A N 1
ATOM 1278 C CA . ASN A 1 158 ? -6.861 14.019 34.846 1.00 61.09 158 ASN A CA 1
ATOM 1279 C C . ASN A 1 158 ? -6.218 13.355 33.601 1.00 61.09 158 ASN A C 1
ATOM 1281 O O . ASN A 1 158 ? -6.546 12.194 33.332 1.00 61.09 158 ASN A O 1
ATOM 1285 N N . PRO A 1 159 ? -5.363 14.054 32.829 1.00 65.12 159 PRO A N 1
ATOM 1286 C CA . PRO A 1 159 ? -4.799 13.532 31.579 1.00 65.12 159 PRO A CA 1
ATOM 1287 C C . PRO A 1 159 ? -3.947 12.265 31.754 1.00 65.12 159 PRO A C 1
ATOM 1289 O O . PRO A 1 159 ? -3.877 11.466 30.828 1.00 65.12 159 PRO A O 1
ATOM 1292 N N . ASP A 1 160 ? -3.383 12.034 32.943 1.00 67.62 160 ASP A N 1
ATOM 1293 C CA . ASP A 1 160 ? -2.567 10.846 33.255 1.00 67.62 160 ASP A CA 1
ATOM 1294 C C . ASP A 1 160 ? -3.382 9.588 33.601 1.00 67.62 160 ASP A C 1
ATOM 1296 O O . ASP A 1 160 ? -2.818 8.512 33.810 1.00 67.62 160 ASP A O 1
ATOM 1300 N N . VAL A 1 161 ? -4.711 9.692 33.705 1.00 68.88 161 VAL A N 1
ATOM 1301 C CA . VAL A 1 161 ? -5.567 8.531 33.972 1.00 68.88 161 VAL A CA 1
ATOM 1302 C C . VAL A 1 161 ? -6.021 7.932 32.644 1.00 68.88 161 VAL A C 1
ATOM 1304 O O . VAL A 1 161 ? -6.603 8.619 31.798 1.00 68.88 161 VAL A O 1
ATOM 1307 N N . ASP A 1 162 ? -5.765 6.635 32.475 1.00 65.31 162 ASP A N 1
ATOM 1308 C CA . ASP A 1 162 ? -6.260 5.841 31.353 1.00 65.31 162 ASP A CA 1
ATOM 1309 C C . ASP A 1 162 ? -7.797 5.799 31.383 1.00 65.31 162 ASP A C 1
ATOM 1311 O O . ASP A 1 162 ? -8.413 5.163 32.242 1.00 65.31 162 ASP A O 1
ATOM 1315 N N . THR A 1 163 ? -8.423 6.529 30.460 1.00 66.19 163 THR A N 1
ATOM 1316 C CA . THR A 1 163 ? -9.876 6.556 30.269 1.00 66.19 163 THR A CA 1
ATOM 1317 C C . THR A 1 163 ? -10.297 5.858 28.980 1.00 66.19 163 THR A C 1
ATOM 1319 O O . THR A 1 163 ? -11.379 6.157 28.482 1.00 66.19 163 THR A O 1
ATOM 1322 N N . SER A 1 164 ? -9.501 4.914 28.464 1.00 65.31 164 SER A N 1
ATOM 1323 C CA . SER A 1 164 ? -9.822 4.094 27.276 1.00 65.31 164 SER A CA 1
ATOM 1324 C C . SER A 1 164 ? -11.153 3.327 27.370 1.00 65.31 164 SER A C 1
ATOM 1326 O O . SER A 1 164 ? -11.666 2.836 26.372 1.00 65.31 164 SER A O 1
ATOM 1328 N N . PHE A 1 165 ? -11.743 3.236 28.567 1.00 60.41 165 PHE A N 1
ATOM 1329 C CA . PHE A 1 165 ? -13.065 2.650 28.808 1.00 60.41 165 PHE A CA 1
ATOM 1330 C C . PHE A 1 165 ? -14.240 3.646 28.680 1.00 60.41 165 PHE A C 1
ATOM 1332 O O . PHE A 1 165 ? -15.400 3.241 28.768 1.00 60.41 165 PHE A O 1
ATOM 1339 N N . LEU A 1 166 ? -13.984 4.946 28.501 1.00 67.38 166 LEU A N 1
ATOM 1340 C CA . LEU A 1 166 ? -15.027 5.941 28.239 1.00 67.38 166 LEU A CA 1
ATOM 1341 C C . LEU A 1 166 ? -14.995 6.384 26.769 1.00 67.38 166 LEU A C 1
ATOM 1343 O O . LEU A 1 166 ? -13.908 6.626 26.259 1.00 67.38 166 LEU A O 1
ATOM 1347 N N . PRO A 1 167 ? -16.163 6.581 26.124 1.00 59.22 167 PRO A N 1
ATOM 1348 C CA . PRO A 1 167 ? -16.256 7.352 24.888 1.00 59.22 167 PRO A CA 1
ATOM 1349 C C . PRO A 1 167 ? -15.793 8.784 25.187 1.00 59.22 167 PRO A C 1
ATOM 1351 O O . PRO A 1 167 ? -16.504 9.548 25.845 1.00 59.22 167 PRO A O 1
ATOM 1354 N N . ASP A 1 168 ? -14.555 9.091 24.823 1.00 62.09 168 ASP A N 1
ATOM 1355 C CA . ASP A 1 168 ? -13.885 10.373 25.041 1.00 62.09 168 ASP A CA 1
ATOM 1356 C C . ASP A 1 168 ? -13.224 10.791 23.722 1.00 62.09 168 ASP A C 1
ATOM 1358 O O . ASP A 1 168 ? -12.817 9.930 22.940 1.00 62.09 168 ASP A O 1
ATOM 1362 N N . ASP A 1 169 ? -13.073 12.095 23.488 1.00 64.56 169 ASP A N 1
ATOM 1363 C CA . ASP A 1 169 ? -12.651 12.671 22.194 1.00 64.56 169 ASP A CA 1
ATOM 1364 C C . ASP A 1 169 ? -11.186 12.321 21.810 1.00 64.56 169 ASP A C 1
ATOM 1366 O O . ASP A 1 169 ? -10.688 12.710 20.757 1.00 64.56 169 ASP A O 1
ATOM 1370 N N . ARG A 1 170 ? -10.475 11.550 22.649 1.00 67.75 170 ARG A N 1
ATOM 1371 C CA . ARG A 1 170 ? -9.071 11.133 22.462 1.00 67.75 170 ARG A CA 1
ATOM 1372 C C . ARG A 1 170 ? -8.863 10.253 21.230 1.00 67.75 170 ARG A C 1
ATOM 1374 O O . ARG A 1 170 ? -7.829 10.375 20.581 1.00 67.75 170 ARG A O 1
ATOM 1381 N N . GLU A 1 171 ? -9.825 9.386 20.903 1.00 63.91 171 GLU A N 1
ATOM 1382 C CA . GLU A 1 171 ? -9.736 8.534 19.706 1.00 63.91 171 GLU A CA 1
ATOM 1383 C C . GLU A 1 171 ? -9.707 9.377 18.424 1.00 63.91 171 GLU A C 1
ATOM 1385 O O . GLU A 1 171 ? -9.011 9.035 17.469 1.00 63.91 171 GLU A O 1
ATOM 1390 N N . GLU A 1 172 ? -10.419 10.506 18.400 1.00 67.25 172 GLU A N 1
ATOM 1391 C CA . GLU A 1 172 ? -10.388 11.430 17.266 1.00 67.25 172 GLU A CA 1
ATOM 1392 C C . GLU A 1 172 ? -9.018 12.098 17.146 1.00 67.25 172 GLU A C 1
ATOM 1394 O O . GLU A 1 172 ? -8.480 12.199 16.045 1.00 67.25 172 GLU A O 1
ATOM 1399 N N . GLU A 1 173 ? -8.409 12.500 18.264 1.00 73.50 173 GLU A N 1
ATOM 1400 C CA . GLU A 1 173 ? -7.068 13.091 18.255 1.00 73.50 173 GLU A CA 1
ATOM 1401 C C . GLU A 1 173 ? -5.991 12.082 17.839 1.00 73.50 173 GLU A C 1
ATOM 1403 O O . GLU A 1 173 ? -5.109 12.428 17.052 1.00 73.50 173 GLU A O 1
ATOM 1408 N N . GLU A 1 174 ? -6.089 10.831 18.298 1.00 75.38 174 GLU A N 1
ATOM 1409 C CA . GLU A 1 174 ? -5.201 9.742 17.880 1.00 75.38 174 GLU A CA 1
ATOM 1410 C C . GLU A 1 174 ? -5.349 9.451 16.381 1.00 75.38 174 GLU A C 1
ATOM 1412 O O . GLU A 1 174 ? -4.351 9.287 15.677 1.00 75.38 174 GLU A O 1
ATOM 1417 N N . ASN A 1 175 ? -6.581 9.444 15.866 1.00 75.25 175 ASN A N 1
ATOM 1418 C CA . ASN A 1 175 ? -6.840 9.259 14.441 1.00 75.25 175 ASN A CA 1
ATOM 1419 C C . ASN A 1 175 ? -6.289 10.419 13.605 1.00 75.25 175 ASN A C 1
ATOM 1421 O O . ASN A 1 175 ? -5.625 10.158 12.602 1.00 75.25 175 ASN A O 1
ATOM 1425 N N . ARG A 1 176 ? -6.470 11.675 14.042 1.00 82.94 176 ARG A N 1
ATOM 1426 C CA . ARG A 1 176 ? -5.854 12.844 13.387 1.00 82.94 176 ARG A CA 1
ATOM 1427 C C . ARG A 1 176 ? -4.336 12.718 13.353 1.00 82.94 176 ARG A C 1
ATOM 1429 O O . ARG A 1 176 ? -3.743 12.830 12.286 1.00 82.94 176 ARG A O 1
ATOM 1436 N N . LEU A 1 177 ? -3.715 12.391 14.487 1.00 82.62 177 LEU A N 1
ATOM 1437 C CA . LEU A 1 177 ? -2.266 12.209 14.573 1.00 82.62 177 LEU A CA 1
ATOM 1438 C C . LEU A 1 177 ? -1.797 11.076 13.644 1.00 82.62 177 LEU A C 1
ATOM 1440 O O . LEU A 1 177 ? -0.782 11.183 12.961 1.00 82.62 177 LEU A O 1
ATOM 1444 N N . ARG A 1 178 ? -2.562 9.986 13.559 1.00 85.06 178 ARG A N 1
ATOM 1445 C CA . ARG A 1 178 ? -2.269 8.859 12.668 1.00 85.06 178 ARG A CA 1
ATOM 1446 C C . ARG A 1 178 ? -2.384 9.230 11.190 1.00 85.06 178 ARG A C 1
ATOM 1448 O O . ARG A 1 178 ? -1.601 8.733 10.377 1.00 85.06 178 ARG A O 1
ATOM 1455 N N . GLU A 1 179 ? -3.354 10.062 10.831 1.00 84.62 179 GLU A N 1
ATOM 1456 C CA . GLU A 1 179 ? -3.515 10.595 9.478 1.00 84.62 179 GLU A CA 1
ATOM 1457 C C . GLU A 1 179 ? -2.391 11.572 9.122 1.00 84.62 179 GLU A C 1
ATOM 1459 O O . GLU A 1 179 ? -1.803 11.440 8.048 1.00 84.62 179 GLU A O 1
ATOM 1464 N N . GLU A 1 180 ? -2.012 12.462 10.038 1.00 92.88 180 GLU A N 1
ATOM 1465 C CA . GLU A 1 180 ? -0.868 13.367 9.885 1.00 92.88 180 GLU A CA 1
ATOM 1466 C C . GLU A 1 180 ? 0.434 12.586 9.666 1.00 92.88 180 GLU A C 1
ATOM 1468 O O . GLU A 1 180 ? 1.142 12.819 8.686 1.00 92.88 180 GLU A O 1
ATOM 1473 N N . LEU A 1 181 ? 0.719 11.575 10.497 1.00 91.69 181 LEU A N 1
ATOM 1474 C CA . LEU A 1 181 ? 1.902 10.723 10.327 1.00 91.69 181 LEU A CA 1
ATOM 1475 C C . LEU A 1 181 ? 1.890 9.965 8.994 1.00 91.69 181 LEU A C 1
ATOM 1477 O O . LEU A 1 181 ? 2.950 9.746 8.402 1.00 91.69 181 LEU A O 1
ATOM 1481 N N . ARG A 1 182 ? 0.712 9.551 8.512 1.00 91.38 182 ARG A N 1
ATOM 1482 C CA . ARG A 1 182 ? 0.575 8.898 7.204 1.00 91.38 182 ARG A CA 1
ATOM 1483 C C . ARG A 1 182 ? 0.928 9.866 6.079 1.00 91.38 182 ARG A C 1
ATOM 1485 O O . ARG A 1 182 ? 1.702 9.487 5.203 1.00 91.38 182 ARG A O 1
ATOM 1492 N N . GLN A 1 183 ? 0.406 11.091 6.126 1.00 92.12 183 GLN A N 1
ATOM 1493 C CA . GLN A 1 183 ? 0.715 12.131 5.143 1.00 92.12 183 GLN A CA 1
ATOM 1494 C C . GLN A 1 183 ? 2.199 12.494 5.172 1.00 92.12 183 GLN A C 1
ATOM 1496 O O . GLN A 1 183 ? 2.842 12.554 4.127 1.00 92.12 183 GLN A O 1
ATOM 1501 N N . GLU A 1 184 ? 2.781 12.662 6.361 1.00 94.75 184 GLU A N 1
ATOM 1502 C CA . GLU A 1 184 ? 4.213 12.907 6.496 1.00 94.75 184 GLU A CA 1
ATOM 1503 C C . GLU A 1 184 ? 5.054 11.766 5.926 1.00 94.75 184 GLU A C 1
ATOM 1505 O O . GLU A 1 184 ? 6.088 12.006 5.298 1.00 94.75 184 GLU A O 1
ATOM 1510 N N . TRP A 1 185 ? 4.657 10.519 6.174 1.00 94.19 185 TRP A N 1
ATOM 1511 C CA . TRP A 1 185 ? 5.357 9.354 5.651 1.00 94.19 185 TRP A CA 1
ATOM 1512 C C . TRP A 1 185 ? 5.274 9.299 4.127 1.00 94.19 185 TRP A C 1
ATOM 1514 O O . TRP A 1 185 ? 6.297 9.093 3.473 1.00 94.19 185 TRP A O 1
ATOM 1524 N N . GLU A 1 186 ? 4.096 9.542 3.557 1.00 93.31 186 GLU A N 1
ATOM 1525 C CA . GLU A 1 186 ? 3.892 9.585 2.112 1.00 93.31 186 GLU A CA 1
ATOM 1526 C C . GLU A 1 186 ? 4.691 10.722 1.466 1.00 93.31 186 GLU A C 1
ATOM 1528 O O . GLU A 1 186 ? 5.422 10.480 0.508 1.00 93.31 186 GLU A O 1
ATOM 1533 N N . ALA A 1 187 ? 4.687 11.915 2.062 1.00 93.56 187 ALA A N 1
ATOM 1534 C CA . ALA A 1 187 ? 5.494 13.045 1.612 1.00 93.56 187 ALA A CA 1
ATOM 1535 C C . ALA A 1 187 ? 7.002 12.750 1.695 1.00 93.56 187 ALA A C 1
ATOM 1537 O O . ALA A 1 187 ? 7.760 13.076 0.779 1.00 93.56 187 ALA A O 1
ATOM 1538 N N . LYS A 1 188 ? 7.467 12.088 2.765 1.00 93.19 188 LYS A N 1
ATOM 1539 C CA . LYS A 1 188 ? 8.865 11.634 2.892 1.00 93.19 188 LYS A CA 1
ATOM 1540 C C . LYS A 1 188 ? 9.206 10.596 1.817 1.00 93.19 188 LYS A C 1
ATOM 1542 O O . LYS A 1 188 ? 10.282 10.672 1.226 1.00 93.19 188 LYS A O 1
ATOM 1547 N N . GLN A 1 189 ? 8.303 9.656 1.531 1.00 90.81 189 GLN A N 1
ATOM 1548 C CA . GLN A 1 189 ? 8.475 8.663 0.467 1.00 90.81 189 GLN A CA 1
ATOM 1549 C C . GLN A 1 189 ? 8.518 9.308 -0.917 1.00 90.81 189 GLN A C 1
ATOM 1551 O O . GLN A 1 189 ? 9.392 8.978 -1.717 1.00 90.81 189 GLN A O 1
ATOM 1556 N N . GLU A 1 190 ? 7.605 10.230 -1.204 1.00 91.06 190 GLU A N 1
ATOM 1557 C CA . GLU A 1 190 ? 7.564 10.964 -2.464 1.00 91.06 190 GLU A CA 1
ATOM 1558 C C . GLU A 1 190 ? 8.833 11.795 -2.647 1.00 91.06 190 GLU A C 1
ATOM 1560 O O . GLU A 1 190 ? 9.453 11.739 -3.708 1.00 91.06 190 GLU A O 1
ATOM 1565 N N . LYS A 1 191 ? 9.300 12.461 -1.585 1.00 93.19 191 LYS A N 1
ATOM 1566 C CA . LYS A 1 191 ? 10.562 13.200 -1.594 1.00 93.19 191 LYS A CA 1
ATOM 1567 C C . LYS A 1 191 ? 11.736 12.290 -1.949 1.00 93.19 191 LYS A C 1
ATOM 1569 O O . LYS A 1 191 ? 12.428 12.584 -2.919 1.00 93.19 191 LYS A O 1
ATOM 1574 N N . ILE A 1 192 ? 11.893 11.153 -1.264 1.00 91.31 192 ILE A N 1
ATOM 1575 C CA . ILE A 1 192 ? 12.953 10.172 -1.559 1.00 91.31 192 ILE A CA 1
ATOM 1576 C C . ILE A 1 192 ? 12.843 9.659 -3.000 1.00 91.31 192 ILE A C 1
ATOM 1578 O O . ILE A 1 192 ? 13.848 9.564 -3.697 1.00 91.31 192 ILE A O 1
ATOM 1582 N N . LYS A 1 193 ? 11.633 9.351 -3.479 1.00 92.31 193 LYS A N 1
ATOM 1583 C CA . LYS A 1 193 ? 11.405 8.891 -4.858 1.00 92.31 193 LYS A CA 1
ATOM 1584 C C . LYS A 1 193 ? 11.717 9.974 -5.890 1.00 92.31 193 LYS A C 1
ATOM 1586 O O . LYS A 1 193 ? 12.156 9.645 -6.990 1.00 92.31 193 LYS A O 1
ATOM 1591 N N . SER A 1 194 ? 11.492 11.240 -5.553 1.00 89.69 194 SER A N 1
ATOM 1592 C CA . SER A 1 194 ? 11.729 12.382 -6.435 1.00 89.69 194 SER A CA 1
ATOM 1593 C C . SER A 1 194 ? 13.195 12.806 -6.519 1.00 89.69 194 SER A C 1
ATOM 1595 O O . SER A 1 194 ? 13.552 13.483 -7.482 1.00 89.69 194 SER A O 1
ATOM 1597 N N . GLU A 1 195 ? 14.032 12.398 -5.557 1.00 93.31 195 GLU A N 1
ATOM 1598 C CA . GLU A 1 195 ? 15.465 12.694 -5.554 1.00 93.31 195 GLU A CA 1
ATOM 1599 C C . GLU A 1 195 ? 16.118 12.191 -6.847 1.00 93.31 195 GLU A C 1
ATOM 1601 O O . GLU A 1 195 ? 15.967 11.031 -7.241 1.00 93.31 195 GLU A O 1
ATOM 1606 N N . GLU A 1 196 ? 16.843 13.081 -7.521 1.00 91.94 196 GLU A N 1
ATOM 1607 C CA . GLU A 1 196 ? 17.582 12.762 -8.737 1.00 91.94 196 GLU A CA 1
ATOM 1608 C C . GLU A 1 196 ? 18.925 12.124 -8.373 1.00 91.94 196 GLU A C 1
ATOM 1610 O O . GLU A 1 196 ? 19.733 12.704 -7.649 1.00 91.94 196 GLU A O 1
ATOM 1615 N N . ILE A 1 197 ? 19.159 10.915 -8.878 1.00 92.88 197 ILE A N 1
ATOM 1616 C CA . ILE A 1 197 ? 20.436 10.209 -8.812 1.00 92.88 197 ILE A CA 1
ATOM 1617 C C . ILE A 1 197 ? 21.076 10.219 -10.202 1.00 92.88 197 ILE A C 1
ATOM 1619 O O . ILE A 1 197 ? 20.413 10.036 -11.228 1.00 92.88 197 ILE A O 1
ATOM 1623 N N . GLU A 1 198 ? 22.395 10.376 -10.223 1.00 92.94 198 GLU A N 1
ATOM 1624 C CA . GLU A 1 198 ? 23.225 10.035 -11.370 1.00 92.94 198 GLU A CA 1
ATOM 1625 C C . GLU A 1 198 ? 23.707 8.586 -11.244 1.00 92.94 198 GLU A C 1
ATOM 1627 O O . GLU A 1 198 ? 24.432 8.236 -10.314 1.00 92.94 198 GLU A O 1
ATOM 1632 N N . ILE A 1 199 ? 23.247 7.727 -12.152 1.00 91.56 199 ILE A N 1
ATOM 1633 C CA . ILE A 1 199 ? 23.615 6.314 -12.198 1.00 91.56 199 ILE A CA 1
ATOM 1634 C C . ILE A 1 199 ? 24.667 6.146 -13.287 1.00 91.56 199 ILE A C 1
ATOM 1636 O O . ILE A 1 199 ? 24.400 6.399 -14.465 1.00 91.56 199 ILE A O 1
ATOM 1640 N N . THR A 1 200 ? 25.854 5.704 -12.888 1.00 91.56 200 THR A N 1
ATOM 1641 C CA . THR A 1 200 ? 26.901 5.279 -13.816 1.00 91.56 200 THR A CA 1
ATOM 1642 C C . THR A 1 200 ? 26.668 3.822 -14.185 1.00 91.56 200 THR A C 1
ATOM 1644 O O . THR A 1 200 ? 26.561 2.970 -13.307 1.00 91.56 200 THR A O 1
ATOM 1647 N N . PHE A 1 201 ? 26.598 3.529 -15.477 1.00 90.19 201 PHE A N 1
ATOM 1648 C CA . PHE A 1 201 ? 26.419 2.184 -16.003 1.00 90.19 201 PHE A CA 1
ATOM 1649 C C . PHE A 1 201 ? 27.467 1.889 -17.064 1.00 90.19 201 PHE A C 1
ATOM 1651 O O . PHE A 1 201 ? 27.986 2.800 -17.705 1.00 90.19 201 PHE A O 1
ATOM 1658 N N . SER A 1 202 ? 27.778 0.612 -17.239 1.00 88.69 202 SER A N 1
ATOM 1659 C CA . SER A 1 202 ? 28.715 0.148 -18.253 1.00 88.69 202 SER A CA 1
ATOM 1660 C C . SER A 1 202 ? 27.983 -0.760 -19.226 1.00 88.69 202 SER A C 1
ATOM 1662 O O . SER A 1 202 ? 27.208 -1.621 -18.803 1.00 88.69 202 SER A O 1
ATOM 1664 N N . TYR A 1 203 ? 28.200 -0.551 -20.521 1.00 84.25 203 TYR A N 1
ATOM 1665 C CA . TYR A 1 203 ? 27.776 -1.505 -21.544 1.00 84.25 203 TYR A CA 1
ATOM 1666 C C . TYR A 1 203 ? 28.852 -2.595 -21.696 1.00 84.25 203 TYR A C 1
ATOM 1668 O O . TYR A 1 203 ? 29.922 -2.488 -21.101 1.00 84.25 203 TYR A O 1
ATOM 1676 N N . TRP A 1 204 ? 28.590 -3.676 -22.439 1.00 82.06 204 TRP A N 1
ATOM 1677 C CA . TRP A 1 204 ? 29.496 -4.842 -22.517 1.00 82.06 204 TRP A CA 1
ATOM 1678 C C . TRP A 1 204 ? 30.929 -4.521 -22.986 1.00 82.06 204 TRP A C 1
ATOM 1680 O O . TRP A 1 204 ? 31.811 -5.368 -22.870 1.00 82.06 204 TRP A O 1
ATOM 1690 N N . ASP A 1 205 ? 31.169 -3.309 -23.488 1.00 78.19 205 ASP A N 1
ATOM 1691 C CA . ASP A 1 205 ? 32.470 -2.782 -23.898 1.00 78.19 205 ASP A CA 1
ATOM 1692 C C . ASP A 1 205 ? 33.307 -2.190 -22.746 1.00 78.19 205 ASP A C 1
ATOM 1694 O O . ASP A 1 205 ? 34.458 -1.808 -22.957 1.00 78.19 205 ASP A O 1
ATOM 1698 N N . GLY A 1 206 ? 32.761 -2.103 -21.529 1.00 75.00 206 GLY A N 1
ATOM 1699 C CA . GLY A 1 206 ? 33.448 -1.498 -20.387 1.00 75.00 206 GLY A CA 1
ATOM 1700 C C . GLY A 1 206 ? 33.409 0.036 -20.373 1.00 75.00 206 GLY A C 1
ATOM 1701 O O . GLY A 1 206 ? 34.061 0.647 -19.522 1.00 75.00 206 GLY A O 1
ATOM 1702 N N . SER A 1 207 ? 32.672 0.676 -21.288 1.00 78.88 207 SER A N 1
ATOM 1703 C CA . SER A 1 207 ? 32.531 2.132 -21.321 1.00 78.88 207 SER A CA 1
ATOM 1704 C C . SER A 1 207 ? 31.541 2.609 -20.255 1.00 78.88 207 SER A C 1
ATOM 1706 O O . SER A 1 207 ? 30.335 2.369 -20.324 1.00 78.88 207 SER A O 1
ATOM 1708 N N . GLY A 1 208 ? 32.059 3.313 -19.246 1.00 83.19 208 GLY A N 1
ATOM 1709 C CA . GLY A 1 208 ? 31.246 3.945 -18.210 1.00 83.19 208 GLY A CA 1
ATOM 1710 C C . GLY A 1 208 ? 30.497 5.162 -18.754 1.00 83.19 208 GLY A C 1
ATOM 1711 O O . GLY A 1 208 ? 31.110 6.135 -19.190 1.00 83.19 208 GLY A O 1
ATOM 1712 N N . ARG A 1 209 ? 29.168 5.123 -18.706 1.00 87.50 209 ARG A N 1
ATOM 1713 C CA . ARG A 1 209 ? 28.255 6.201 -19.109 1.00 87.50 209 ARG A CA 1
ATOM 1714 C C . ARG A 1 209 ? 27.394 6.604 -17.925 1.00 87.50 209 ARG A C 1
ATOM 1716 O O . ARG A 1 209 ? 27.066 5.766 -17.092 1.00 87.50 209 ARG A O 1
ATOM 1723 N N . THR A 1 210 ? 26.992 7.868 -17.851 1.00 91.62 210 THR A N 1
ATOM 1724 C CA . THR A 1 210 ? 26.144 8.355 -16.756 1.00 91.62 210 THR A CA 1
ATOM 1725 C C . THR A 1 210 ? 24.739 8.710 -17.238 1.00 91.62 210 THR A C 1
ATOM 1727 O O . THR A 1 210 ? 24.551 9.236 -18.337 1.00 91.62 210 THR A O 1
ATOM 1730 N N . VAL A 1 211 ? 23.727 8.401 -16.420 1.00 92.50 211 VAL A N 1
ATOM 1731 C CA . VAL A 1 211 ? 22.322 8.770 -16.661 1.00 92.50 211 VAL A CA 1
ATOM 1732 C C . VAL A 1 211 ? 21.740 9.420 -15.420 1.00 92.50 211 VAL A C 1
ATOM 1734 O O . VAL A 1 211 ? 21.812 8.864 -14.328 1.00 92.50 211 VAL A O 1
ATOM 1737 N N . LYS A 1 212 ? 21.091 10.572 -15.599 1.00 92.88 212 LYS A N 1
ATOM 1738 C CA . LYS A 1 212 ? 20.368 11.267 -14.529 1.00 92.88 212 LYS A CA 1
ATOM 1739 C C . LYS A 1 212 ? 18.893 10.878 -14.530 1.00 92.88 212 LYS A C 1
ATOM 1741 O O . LYS A 1 212 ? 18.198 11.013 -15.548 1.00 92.88 212 LYS A O 1
ATOM 1746 N N . MET A 1 213 ? 18.406 10.379 -13.396 1.00 93.19 213 MET A N 1
ATOM 1747 C CA . MET A 1 213 ? 16.995 10.038 -13.205 1.00 93.19 213 MET A CA 1
ATOM 1748 C C . MET A 1 213 ? 16.571 10.012 -11.739 1.00 93.19 213 MET A C 1
ATOM 1750 O O . MET A 1 213 ? 17.401 10.045 -10.843 1.00 93.19 213 MET A O 1
ATOM 1754 N N . LYS A 1 214 ? 15.262 9.948 -11.493 1.00 93.94 214 LYS A N 1
ATOM 1755 C CA . LYS A 1 214 ? 14.688 9.940 -10.144 1.00 93.94 214 LYS A CA 1
ATOM 1756 C C . LYS A 1 214 ? 14.729 8.537 -9.531 1.00 93.94 214 LYS A C 1
ATOM 1758 O O . LYS A 1 214 ? 14.557 7.562 -10.263 1.00 93.94 214 LYS A O 1
ATOM 1763 N N . LYS A 1 215 ? 14.886 8.424 -8.205 1.00 91.88 215 LYS A N 1
ATOM 1764 C CA . LYS A 1 215 ? 14.897 7.127 -7.482 1.00 91.88 215 LYS A CA 1
ATOM 1765 C C . LYS A 1 215 ? 13.624 6.305 -7.677 1.00 91.88 215 LYS A C 1
ATOM 1767 O O . LYS A 1 215 ? 13.671 5.083 -7.641 1.00 91.88 215 LYS A O 1
ATOM 1772 N N . GLY A 1 216 ? 12.486 6.971 -7.855 1.00 88.81 216 GLY A N 1
ATOM 1773 C CA . GLY A 1 216 ? 11.187 6.332 -8.056 1.00 88.81 216 GLY A CA 1
ATOM 1774 C C . GLY A 1 216 ? 10.969 5.742 -9.450 1.00 88.81 216 GLY A C 1
ATOM 1775 O O . GLY A 1 216 ? 9.919 5.147 -9.682 1.00 88.81 216 GLY A O 1
ATOM 1776 N N . ASN A 1 217 ? 11.913 5.913 -10.379 1.00 91.75 217 ASN A N 1
ATOM 1777 C CA . ASN A 1 217 ? 11.782 5.395 -11.735 1.00 91.75 217 ASN A CA 1
ATOM 1778 C C . ASN A 1 217 ? 12.005 3.880 -11.778 1.00 91.75 217 ASN A C 1
ATOM 1780 O O . ASN A 1 217 ? 12.829 3.328 -11.050 1.00 91.75 217 ASN A O 1
ATOM 1784 N N . THR A 1 218 ? 11.281 3.200 -12.665 1.00 92.31 218 THR A N 1
ATOM 1785 C CA . THR A 1 218 ? 11.429 1.751 -12.835 1.00 92.31 218 THR A CA 1
ATOM 1786 C C . THR A 1 218 ? 12.711 1.415 -13.598 1.00 92.31 218 THR A C 1
ATOM 1788 O O . THR A 1 218 ? 13.196 2.203 -14.413 1.00 92.31 218 THR A O 1
ATOM 1791 N N . MET A 1 219 ? 13.239 0.202 -13.402 1.00 89.44 219 MET A N 1
ATOM 1792 C CA . MET A 1 219 ? 14.430 -0.263 -14.129 1.00 89.44 219 MET A CA 1
ATOM 1793 C C . MET A 1 219 ? 14.223 -0.252 -15.653 1.00 89.44 219 MET A C 1
ATOM 1795 O O . MET A 1 219 ? 15.140 0.044 -16.409 1.00 89.44 219 MET A O 1
ATOM 1799 N N . GLN A 1 220 ? 12.994 -0.482 -16.118 1.00 90.31 220 GLN A N 1
ATOM 1800 C CA . GLN A 1 220 ? 12.642 -0.379 -17.535 1.00 90.31 220 GLN A CA 1
ATOM 1801 C C . GLN A 1 220 ? 12.855 1.042 -18.082 1.00 90.31 220 GLN A C 1
ATOM 1803 O O . GLN A 1 220 ? 13.423 1.208 -19.160 1.00 90.31 220 GLN A O 1
ATOM 1808 N N . GLN A 1 221 ? 12.457 2.074 -17.328 1.00 91.56 221 GLN A N 1
ATOM 1809 C CA . GLN A 1 221 ? 12.698 3.474 -17.697 1.00 91.56 221 GLN A CA 1
ATOM 1810 C C . GLN A 1 221 ? 14.196 3.808 -17.683 1.00 91.56 221 GLN A C 1
ATOM 1812 O O . GLN A 1 221 ? 14.660 4.570 -18.535 1.00 91.56 221 GLN A O 1
ATOM 1817 N N . PHE A 1 222 ? 14.955 3.221 -16.748 1.00 91.56 222 PHE A N 1
ATOM 1818 C CA . PHE A 1 222 ? 16.414 3.331 -16.723 1.00 91.56 222 PHE A CA 1
ATOM 1819 C C . PHE A 1 222 ? 17.032 2.744 -17.998 1.00 91.56 222 PHE A C 1
ATOM 1821 O O . PHE A 1 222 ? 17.750 3.445 -18.712 1.00 91.56 222 PHE A O 1
ATOM 1828 N N . LEU A 1 223 ? 16.696 1.494 -18.323 1.00 90.25 223 LEU A N 1
ATOM 1829 C CA . LEU A 1 223 ? 17.215 0.787 -19.492 1.00 90.25 223 LEU A CA 1
ATOM 1830 C C . LEU A 1 223 ? 16.826 1.483 -20.800 1.00 90.25 223 LEU A C 1
ATOM 1832 O O . LEU A 1 223 ? 17.641 1.558 -21.713 1.00 90.25 223 LEU A O 1
ATOM 1836 N N . GLN A 1 224 ? 15.623 2.053 -20.889 1.00 89.81 224 GLN A N 1
ATOM 1837 C CA . GLN A 1 224 ? 15.194 2.816 -22.061 1.00 89.81 224 GLN A CA 1
ATOM 1838 C C . GLN A 1 224 ? 16.041 4.081 -22.272 1.00 89.81 224 GLN A C 1
ATOM 1840 O O . GLN A 1 224 ? 16.479 4.338 -23.394 1.00 89.81 224 GLN A O 1
ATOM 1845 N N . LYS A 1 225 ? 16.326 4.842 -21.204 1.00 89.88 225 LYS A N 1
ATOM 1846 C CA . LYS A 1 225 ? 17.226 6.007 -21.272 1.00 89.88 225 LYS A CA 1
ATOM 1847 C C . LYS A 1 225 ? 18.671 5.605 -21.576 1.00 89.88 225 LYS A C 1
ATOM 1849 O O . LYS A 1 225 ? 19.337 6.268 -22.368 1.00 89.88 225 LYS A O 1
ATOM 1854 N N . ALA A 1 226 ? 19.151 4.516 -20.977 1.00 89.19 226 ALA A N 1
ATOM 1855 C CA . ALA A 1 226 ? 20.477 3.968 -21.252 1.00 89.19 226 ALA A CA 1
ATOM 1856 C C . ALA A 1 226 ? 20.610 3.542 -22.726 1.00 89.19 226 ALA A C 1
ATOM 1858 O O . ALA A 1 226 ? 21.591 3.883 -23.386 1.00 89.19 226 ALA A O 1
ATOM 1859 N N . LEU A 1 227 ? 19.586 2.882 -23.273 1.00 88.31 227 LEU A N 1
ATOM 1860 C CA . LEU A 1 227 ? 1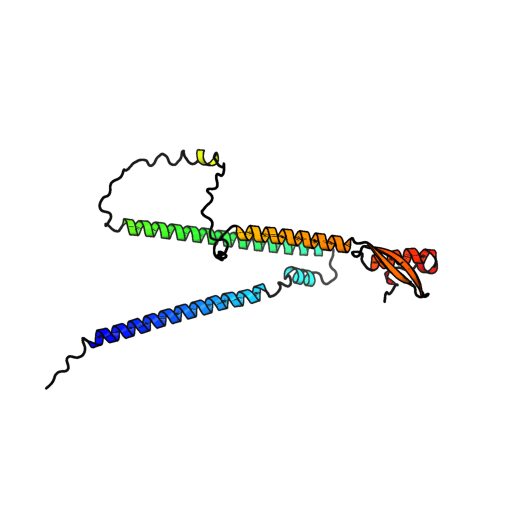9.501 2.508 -24.684 1.00 88.31 227 LEU A CA 1
ATOM 1861 C C . LEU A 1 227 ? 19.492 3.712 -25.619 1.00 88.31 227 LEU A C 1
ATOM 1863 O O . LEU A 1 227 ? 20.138 3.673 -26.660 1.00 88.31 227 LEU A O 1
ATOM 1867 N N . GLU A 1 228 ? 18.783 4.784 -25.277 1.00 87.88 228 GLU A N 1
ATOM 1868 C CA . GLU A 1 228 ? 18.764 6.006 -26.085 1.00 87.88 228 GLU A CA 1
ATOM 1869 C C . GLU A 1 228 ? 20.156 6.647 -26.193 1.00 87.88 228 GLU A C 1
ATOM 1871 O O . GLU A 1 228 ? 20.552 7.102 -27.268 1.00 87.88 228 GLU A O 1
ATOM 1876 N N . ILE A 1 229 ? 20.928 6.618 -25.104 1.00 88.38 229 ILE A N 1
ATOM 1877 C CA . ILE A 1 229 ? 22.322 7.070 -25.091 1.00 88.38 229 ILE A CA 1
ATOM 1878 C C . ILE A 1 229 ? 23.195 6.136 -25.939 1.00 88.38 229 ILE A C 1
ATOM 1880 O O . ILE A 1 229 ? 23.982 6.615 -26.753 1.00 88.38 229 ILE A O 1
ATOM 1884 N N . LEU A 1 230 ? 23.034 4.817 -25.797 1.00 87.25 230 LEU A N 1
ATOM 1885 C CA . LEU A 1 230 ? 23.806 3.826 -26.553 1.00 87.25 230 LEU A CA 1
ATOM 1886 C C . LEU A 1 230 ? 23.488 3.834 -28.055 1.00 87.25 230 LEU A C 1
ATOM 1888 O O . LEU A 1 230 ? 24.384 3.626 -28.867 1.00 87.25 230 LEU A O 1
ATOM 1892 N N . ARG A 1 231 ? 22.246 4.134 -28.451 1.00 87.06 231 ARG A N 1
ATOM 1893 C CA . ARG A 1 231 ? 21.815 4.216 -29.860 1.00 87.06 231 ARG A CA 1
ATOM 1894 C C . ARG A 1 231 ? 22.529 5.301 -30.664 1.00 87.06 231 ARG A C 1
ATOM 1896 O O . ARG A 1 231 ? 22.509 5.233 -31.893 1.00 87.06 231 ARG A O 1
ATOM 1903 N N . LYS A 1 232 ? 23.119 6.302 -30.001 1.00 84.94 232 LYS A N 1
ATOM 1904 C CA . LYS A 1 232 ? 23.940 7.324 -30.668 1.00 84.94 232 LYS A CA 1
ATOM 1905 C C . LYS A 1 232 ? 25.264 6.752 -31.164 1.00 84.94 232 LYS A C 1
ATOM 1907 O O . LYS A 1 232 ? 25.710 7.140 -32.238 1.00 84.94 232 LYS A O 1
ATOM 1912 N N . ASP A 1 233 ? 25.822 5.799 -30.425 1.00 84.31 233 ASP A N 1
ATOM 1913 C CA . ASP A 1 233 ? 27.156 5.261 -30.694 1.00 84.31 233 ASP A CA 1
ATOM 1914 C C . ASP A 1 233 ? 27.097 3.895 -31.391 1.00 84.31 233 ASP A C 1
ATOM 1916 O O . ASP A 1 233 ? 27.962 3.576 -32.201 1.00 84.31 233 ASP A O 1
ATOM 1920 N N . PHE A 1 234 ? 26.037 3.116 -31.148 1.00 81.81 234 PHE A N 1
ATOM 1921 C CA . PHE A 1 234 ? 25.834 1.787 -31.723 1.00 81.81 234 PHE A CA 1
ATOM 1922 C C . PHE A 1 234 ? 24.531 1.737 -32.529 1.00 81.81 234 PHE A C 1
ATOM 1924 O O . PHE A 1 234 ? 23.429 1.627 -31.983 1.00 81.81 234 PHE A O 1
ATOM 1931 N N . SER A 1 235 ? 24.651 1.775 -33.858 1.00 79.81 235 SER A N 1
ATOM 1932 C CA . SER A 1 235 ? 23.512 1.663 -34.782 1.00 79.81 235 SER A CA 1
ATOM 1933 C C . SER A 1 235 ? 22.804 0.302 -34.704 1.00 79.81 235 SER A C 1
ATOM 1935 O O . SER A 1 235 ? 21.605 0.222 -34.973 1.00 79.81 235 SER A O 1
ATOM 1937 N N . GLU A 1 236 ? 23.511 -0.740 -34.261 1.00 81.62 236 GLU A N 1
ATOM 1938 C CA . GLU A 1 236 ? 23.007 -2.106 -34.046 1.00 81.62 236 GLU A CA 1
ATOM 1939 C C . GLU A 1 236 ? 21.881 -2.162 -32.998 1.00 81.62 236 GLU A C 1
ATOM 1941 O O . GLU A 1 236 ? 20.947 -2.956 -33.105 1.00 81.62 236 GLU A O 1
ATOM 1946 N N . LEU A 1 237 ? 21.896 -1.243 -32.027 1.00 79.88 237 LEU A N 1
ATOM 1947 C CA . LEU A 1 237 ? 20.908 -1.168 -30.945 1.00 79.88 237 LEU A CA 1
ATOM 1948 C C . LEU A 1 237 ? 19.624 -0.426 -31.322 1.00 79.88 237 LEU A C 1
ATOM 1950 O O . LEU A 1 237 ? 18.720 -0.260 -30.496 1.00 79.88 237 LEU A O 1
ATOM 1954 N N . ARG A 1 238 ? 19.507 0.028 -32.573 1.00 75.44 238 ARG A N 1
ATOM 1955 C CA . ARG A 1 238 ? 18.309 0.726 -33.050 1.00 75.44 238 ARG A CA 1
ATOM 1956 C C . ARG A 1 238 ? 17.098 -0.209 -33.130 1.00 75.44 238 ARG A C 1
ATOM 1958 O O . ARG A 1 238 ? 15.987 0.239 -32.862 1.00 75.44 238 ARG A O 1
ATOM 1965 N N . SER A 1 239 ? 17.317 -1.490 -33.443 1.00 78.88 239 SER A N 1
ATOM 1966 C CA . SER A 1 239 ? 16.258 -2.509 -33.504 1.00 78.88 239 SER A CA 1
ATOM 1967 C C . SER A 1 239 ? 16.047 -3.260 -32.184 1.00 78.88 239 SER A C 1
ATOM 1969 O O . SER A 1 239 ? 15.055 -3.974 -32.050 1.00 78.88 239 SER A O 1
ATOM 1971 N N . ALA A 1 240 ? 16.962 -3.127 -31.221 1.00 80.44 240 ALA A N 1
ATOM 1972 C CA . ALA A 1 240 ? 16.859 -3.807 -29.937 1.00 80.44 240 ALA A CA 1
ATOM 1973 C C . ALA A 1 240 ? 15.872 -3.081 -29.005 1.00 80.44 240 ALA A C 1
ATOM 1975 O O . ALA A 1 240 ? 15.898 -1.850 -28.865 1.00 80.44 240 ALA A O 1
ATOM 1976 N N . GLY A 1 241 ? 14.985 -3.864 -28.389 1.00 81.62 241 GLY A N 1
ATOM 1977 C CA . GLY A 1 241 ? 14.070 -3.435 -27.332 1.00 81.62 241 GLY A CA 1
ATOM 1978 C C . GLY A 1 241 ? 14.677 -3.582 -25.935 1.00 81.62 241 GLY A C 1
ATOM 1979 O O . GLY A 1 241 ? 15.696 -4.247 -25.756 1.00 81.62 241 GLY A O 1
ATOM 1980 N N . VAL A 1 242 ? 14.018 -2.979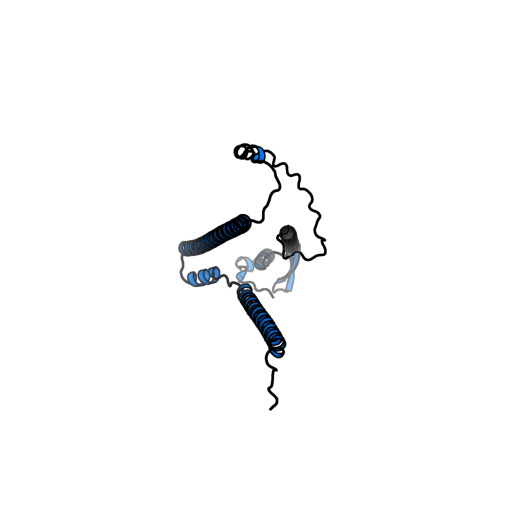 -24.941 1.00 83.06 242 VAL A N 1
ATOM 1981 C CA . VAL A 1 242 ? 14.427 -3.038 -23.524 1.00 83.06 242 VAL A CA 1
ATOM 1982 C C . VAL A 1 242 ? 14.430 -4.480 -22.998 1.00 83.06 242 VAL A C 1
ATOM 1984 O O . VAL A 1 242 ? 15.277 -4.827 -22.184 1.00 83.06 242 VAL A O 1
ATOM 1987 N N . ASP A 1 243 ? 13.545 -5.331 -23.520 1.00 84.94 243 ASP A N 1
ATOM 1988 C CA . ASP A 1 243 ? 13.370 -6.719 -23.070 1.00 84.94 243 ASP A CA 1
ATOM 1989 C C . ASP A 1 243 ? 14.550 -7.641 -23.419 1.00 84.94 243 ASP A C 1
ATOM 1991 O O . ASP A 1 243 ? 14.702 -8.706 -22.828 1.00 84.94 243 ASP A O 1
ATOM 1995 N N . PHE A 1 244 ? 15.405 -7.238 -24.366 1.00 81.69 244 PHE A N 1
ATOM 1996 C CA . PHE A 1 244 ? 16.595 -8.002 -24.758 1.00 81.69 244 PHE A CA 1
ATOM 1997 C C . PHE A 1 244 ? 17.834 -7.658 -23.923 1.00 81.69 244 PHE A C 1
ATOM 1999 O O . PHE A 1 244 ? 18.891 -8.256 -24.120 1.00 81.69 244 PHE A O 1
ATOM 2006 N N . PHE A 1 245 ? 17.725 -6.687 -23.014 1.00 79.69 245 PHE A N 1
ATOM 2007 C CA . PHE A 1 245 ? 18.827 -6.238 -22.176 1.00 79.69 245 PHE A CA 1
ATOM 2008 C C . PHE A 1 245 ? 18.750 -6.864 -20.793 1.00 79.69 245 PHE A C 1
ATOM 2010 O O . PHE A 1 245 ? 17.730 -6.798 -20.109 1.00 79.69 245 PHE A O 1
ATOM 2017 N N . PHE A 1 246 ? 19.872 -7.431 -20.366 1.00 79.12 246 PHE A N 1
ATOM 2018 C CA . PHE A 1 246 ? 20.053 -7.914 -19.009 1.00 79.12 246 PHE A CA 1
ATOM 2019 C C . PHE A 1 246 ? 20.885 -6.907 -18.212 1.00 79.12 246 PHE A C 1
ATOM 2021 O O . PHE A 1 246 ? 21.800 -6.283 -18.751 1.00 79.12 246 PHE A O 1
ATOM 2028 N N . PHE A 1 247 ? 20.559 -6.747 -16.934 1.00 81.19 247 PHE A N 1
ATOM 2029 C CA . PHE A 1 247 ? 21.324 -5.950 -15.981 1.00 81.19 247 PHE A CA 1
ATOM 2030 C C . PHE A 1 247 ? 21.873 -6.877 -14.897 1.00 81.19 247 PHE A C 1
ATOM 2032 O O . PHE A 1 247 ? 21.226 -7.862 -14.543 1.00 81.19 247 PHE A O 1
ATOM 2039 N N . ILE A 1 248 ? 23.071 -6.571 -14.404 1.00 76.12 248 ILE A N 1
ATOM 2040 C CA . ILE A 1 248 ? 23.789 -7.333 -13.373 1.00 76.12 248 ILE A CA 1
ATOM 2041 C C . ILE A 1 248 ? 24.031 -6.411 -12.185 1.00 76.12 248 ILE A C 1
ATOM 2043 O O . ILE A 1 248 ? 24.317 -5.218 -12.439 1.00 76.12 248 ILE A O 1
#

pLDDT: mean 75.7, std 17.56, range [32.72, 94.75]

Organism: Mustela putorius furo (NCBI:txid9669)

InterPro domains:
  IPR007005 XAP5 protein [PTHR12722] (1-248)
  IPR048337 FAM50A/XAP5, C-terminal domain [PF04921] (195-247)